Protein AF-A0AAP5N1G8-F1 (afdb_monomer_lite)

Sequence (311 aa):
MAFLLKDWLHADGQKHTYLIFKEVYPFSDLRRLEQLADKLYDAGIPFIVSIRPVFSNTDYPAMKRYLETLKYVQARNGSILVNAPVVASAISQNDQNLKAQMESFVDVLADNGIAPLGMGVEMYWSYDRKYTADAMGFFNSGILFPNEKLMYKSRSDSSEPFTSSMYSLKMSFLKQFKRSGKALGEFPMNMAITYDFFKDKTQLDQAVQELVDSWITFADYKYGYHEVRTQANTISSRNGSLLINGHNVDLNNSVKSISSDYTYRQEEQKSFTALFNVQNKIFITFILMTLIAFGIFIIIGHRLYKRKYFK

Foldseek 3Di:
DQLVVLVVVVQVDDAFEAEEAEDAELPADLVLLLVLLVLCLVLVHAHEYAYEQDQDPCVDPSNVSVLLSLLSSVLSNYAYAYEDHDDDPPCDLPCPCLQVSLLVRCVSSLVSLHFHFAYEYAQQLQQEPCSCVRHRVQKLEYEYEHDPDRDHSHGHPDGDDRVYYEYEDEVVVVVVDDDPDLEDDGDSHYYYYYDHHDPDSVVSVVVSVSVSSRPHHHDRPLQDWIWGDHPVWIWTGHRNFTDINNHTRPSPDPRDDDDPPPDPPPPPCPPCCVVVVVVVVVVVVVVVVVVVVVVVVVVVVVVVVCVVPPD

Structure (mmCIF, N/CA/C/O backbone):
data_AF-A0AAP5N1G8-F1
#
_entry.id   AF-A0AAP5N1G8-F1
#
loop_
_atom_site.group_PDB
_atom_site.id
_atom_site.type_symbol
_atom_site.label_atom_id
_atom_site.label_alt_id
_atom_site.label_comp_id
_atom_site.label_asym_id
_atom_site.label_entity_id
_atom_site.label_seq_id
_atom_site.pdbx_PDB_ins_code
_atom_site.Cartn_x
_atom_site.Cartn_y
_atom_site.Cartn_z
_atom_site.occupancy
_atom_site.B_iso_or_equiv
_atom_site.auth_seq_id
_atom_site.auth_comp_id
_atom_site.auth_asym_id
_atom_site.auth_atom_id
_atom_site.pdbx_PDB_model_num
ATOM 1 N N . MET A 1 1 ? -29.398 10.477 2.296 1.00 62.84 1 MET A N 1
ATOM 2 C CA . MET A 1 1 ? -28.989 10.445 0.874 1.00 62.84 1 MET A CA 1
ATOM 3 C C . MET A 1 1 ? -28.081 9.260 0.550 1.00 62.84 1 MET A C 1
ATOM 5 O O . MET A 1 1 ? -28.461 8.472 -0.296 1.00 62.84 1 MET A O 1
ATOM 9 N N . ALA A 1 2 ? -26.939 9.066 1.227 1.00 66.06 2 ALA A N 1
ATOM 10 C CA . ALA A 1 2 ? -26.005 7.978 0.886 1.00 66.06 2 ALA A CA 1
ATOM 11 C C . ALA A 1 2 ? -26.586 6.551 1.030 1.00 66.06 2 ALA A C 1
ATOM 13 O O . ALA A 1 2 ? -26.336 5.710 0.177 1.00 66.06 2 ALA A O 1
ATOM 14 N N . PHE A 1 3 ? -27.414 6.291 2.050 1.00 71.06 3 PHE A N 1
ATOM 15 C CA . PHE A 1 3 ? -28.123 5.007 2.196 1.00 71.06 3 PHE A CA 1
ATOM 16 C C . PHE A 1 3 ? -29.177 4.776 1.101 1.00 71.06 3 PHE A C 1
ATOM 18 O O . PHE A 1 3 ? -29.268 3.680 0.576 1.00 71.06 3 PHE A O 1
ATOM 25 N N . LEU A 1 4 ? -29.888 5.823 0.667 1.00 74.25 4 LEU A N 1
ATOM 26 C CA . LEU A 1 4 ? -30.827 5.724 -0.461 1.00 74.25 4 LEU A CA 1
ATOM 27 C C . LEU A 1 4 ? -30.099 5.413 -1.776 1.00 74.25 4 LEU A C 1
ATOM 29 O O . LEU A 1 4 ? -30.594 4.652 -2.598 1.00 74.25 4 LEU A O 1
ATOM 33 N N . LEU A 1 5 ? -28.907 5.991 -1.966 1.00 72.06 5 LEU A N 1
ATOM 34 C CA . LEU A 1 5 ? -28.068 5.703 -3.127 1.00 72.06 5 LEU A CA 1
ATOM 35 C C . LEU A 1 5 ? -27.557 4.254 -3.104 1.00 72.06 5 LEU A C 1
ATOM 37 O O . LEU A 1 5 ? -27.504 3.621 -4.149 1.00 72.06 5 LEU A O 1
ATOM 41 N N . LYS A 1 6 ? -27.214 3.722 -1.922 1.00 73.75 6 LYS A N 1
ATOM 42 C CA . LYS A 1 6 ? -26.846 2.308 -1.732 1.00 73.75 6 LYS A CA 1
ATOM 43 C C . LYS A 1 6 ? -27.966 1.383 -2.203 1.00 73.75 6 LYS A C 1
ATOM 45 O O . LYS A 1 6 ? -27.698 0.467 -2.974 1.00 73.75 6 LYS A O 1
ATOM 50 N N . ASP A 1 7 ? -29.189 1.646 -1.747 1.00 76.25 7 ASP A N 1
ATOM 51 C CA . ASP A 1 7 ? -30.362 0.832 -2.077 1.00 76.25 7 ASP A CA 1
ATOM 52 C C . ASP A 1 7 ? -30.668 0.899 -3.581 1.00 76.25 7 ASP A C 1
ATOM 54 O O . ASP A 1 7 ? -30.959 -0.119 -4.203 1.00 76.25 7 ASP A O 1
ATOM 58 N N . TRP A 1 8 ? -30.515 2.079 -4.193 1.00 76.75 8 TRP A N 1
ATOM 59 C CA . TRP A 1 8 ? -30.653 2.255 -5.642 1.00 76.75 8 TRP A CA 1
ATOM 60 C C . TRP A 1 8 ? -29.565 1.528 -6.449 1.00 76.75 8 TRP A C 1
ATOM 62 O O . TRP A 1 8 ? -29.838 1.009 -7.527 1.00 76.75 8 TRP A O 1
ATOM 72 N N . LEU A 1 9 ? -28.336 1.468 -5.928 1.00 73.19 9 LEU A N 1
ATOM 73 C CA . LEU A 1 9 ? -27.206 0.764 -6.546 1.00 73.19 9 LEU A CA 1
ATOM 74 C C . LEU A 1 9 ? -27.180 -0.743 -6.235 1.00 73.19 9 LEU A C 1
ATOM 76 O O . LEU A 1 9 ? -26.245 -1.417 -6.664 1.00 73.19 9 LEU A O 1
ATOM 80 N N . HIS A 1 10 ? -28.154 -1.271 -5.480 1.00 67.69 10 HIS A N 1
ATOM 81 C CA . HIS A 1 10 ? -28.188 -2.665 -5.012 1.00 67.69 10 HIS A CA 1
ATOM 82 C C . HIS A 1 10 ? -26.885 -3.114 -4.324 1.00 67.69 10 HIS A C 1
ATOM 84 O O . HIS A 1 10 ? -26.440 -4.258 -4.440 1.00 67.69 10 HIS A O 1
ATOM 90 N N . ALA A 1 11 ? -26.240 -2.198 -3.596 1.00 66.75 11 ALA A N 1
ATOM 91 C CA . ALA A 1 11 ? -25.024 -2.483 -2.842 1.00 66.75 11 ALA A CA 1
ATOM 92 C C . ALA A 1 11 ? -25.380 -3.169 -1.506 1.00 66.75 11 ALA A C 1
ATOM 94 O O . ALA A 1 11 ? -25.279 -2.578 -0.427 1.00 66.75 11 ALA A O 1
ATOM 95 N N . ASP A 1 12 ? -25.848 -4.416 -1.582 1.00 62.41 12 ASP A N 1
ATOM 96 C CA . ASP A 1 12 ? -26.395 -5.197 -0.456 1.00 62.41 12 ASP A CA 1
ATOM 97 C C . ASP A 1 12 ? -25.386 -6.159 0.200 1.00 62.41 12 ASP A C 1
ATOM 99 O O . ASP A 1 12 ? -25.750 -7.020 0.999 1.00 62.41 12 ASP A O 1
ATOM 103 N N . GLY A 1 13 ? -24.097 -5.991 -0.105 1.00 65.31 13 GLY A N 1
ATOM 104 C CA . GLY A 1 13 ? -23.007 -6.757 0.502 1.00 65.31 13 GLY A CA 1
ATOM 105 C C . GLY A 1 13 ? -22.712 -6.383 1.960 1.00 65.31 13 GLY A C 1
ATOM 106 O O . GLY A 1 13 ? -23.124 -5.332 2.459 1.00 65.31 13 GLY A O 1
ATOM 107 N N . GLN A 1 14 ? -21.946 -7.244 2.641 1.00 69.06 14 GLN A N 1
ATOM 108 C CA . GLN A 1 14 ? -21.391 -6.929 3.959 1.00 69.06 14 GLN A CA 1
ATOM 109 C C . GLN A 1 14 ? -20.516 -5.672 3.876 1.00 69.06 14 GLN A C 1
ATOM 111 O O . GLN A 1 14 ? -19.711 -5.517 2.958 1.00 69.06 14 GLN A O 1
ATOM 116 N N . LYS A 1 15 ? -20.713 -4.764 4.836 1.00 83.75 15 LYS A N 1
ATOM 117 C CA . LYS A 1 15 ? -20.026 -3.474 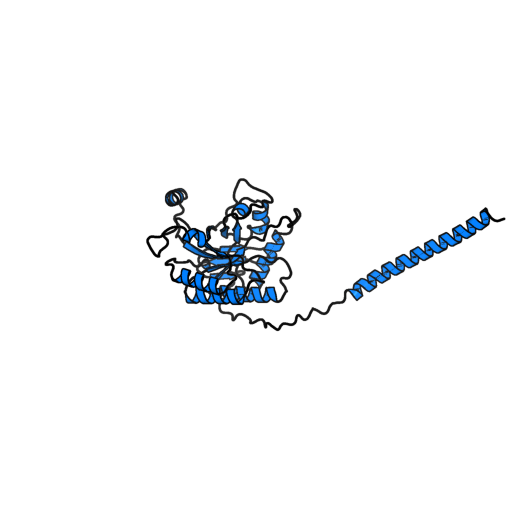4.904 1.00 83.75 15 LYS A CA 1
ATOM 118 C C . LYS A 1 15 ? -18.763 -3.633 5.732 1.00 83.75 15 LYS A C 1
ATOM 120 O O . LYS A 1 15 ? -18.824 -3.973 6.913 1.00 83.75 15 LYS A O 1
ATOM 125 N N . HIS A 1 16 ? -17.631 -3.326 5.131 1.00 91.25 16 HIS A N 1
ATOM 126 C CA . HIS A 1 16 ? -16.334 -3.438 5.769 1.00 91.25 16 HIS A CA 1
ATOM 127 C C . HIS A 1 16 ? -15.626 -2.089 5.800 1.00 91.25 16 HIS A C 1
ATOM 129 O O . HIS A 1 16 ? -15.644 -1.321 4.836 1.00 91.25 16 HIS A O 1
ATOM 135 N N . THR A 1 17 ? -14.981 -1.810 6.929 1.00 93.38 17 THR A N 1
ATOM 136 C CA . THR A 1 17 ? -14.063 -0.680 7.058 1.00 93.38 17 THR A CA 1
ATOM 137 C C . THR A 1 17 ? -12.644 -1.219 7.029 1.00 93.38 17 THR A C 1
ATOM 139 O O . THR A 1 17 ? -12.340 -2.175 7.736 1.00 93.38 17 THR A O 1
ATOM 142 N N . TYR A 1 18 ? -11.771 -0.613 6.235 1.00 95.69 18 TYR A N 1
ATOM 143 C CA . TYR A 1 18 ? -10.370 -1.009 6.114 1.00 95.69 18 TYR A CA 1
ATOM 144 C C . TYR A 1 18 ? -9.461 0.128 6.568 1.00 95.69 18 TYR A C 1
ATOM 146 O O . TYR A 1 18 ? -9.750 1.296 6.309 1.00 95.69 18 TYR A O 1
ATOM 154 N N . LEU A 1 19 ? -8.360 -0.202 7.238 1.00 97.25 19 LEU A N 1
ATOM 155 C CA . LEU A 1 19 ? -7.352 0.763 7.675 1.00 97.25 19 LEU A CA 1
ATOM 156 C C . LEU A 1 19 ? -6.174 0.764 6.704 1.00 97.25 19 LEU A C 1
ATOM 158 O O . LEU A 1 19 ? -5.660 -0.300 6.370 1.00 97.25 19 LEU A O 1
ATOM 162 N N . ILE A 1 20 ? -5.723 1.944 6.278 1.00 97.88 20 ILE A N 1
ATOM 163 C CA . ILE A 1 20 ? -4.638 2.077 5.301 1.00 97.88 20 ILE A CA 1
ATOM 164 C C . ILE A 1 20 ? -3.597 3.090 5.753 1.00 97.88 20 ILE A C 1
ATOM 166 O O . ILE A 1 20 ? -3.931 4.229 6.082 1.00 97.88 20 ILE A O 1
ATOM 170 N N . PHE A 1 21 ? -2.329 2.707 5.639 1.00 97.25 21 PHE A N 1
ATOM 171 C CA . PHE A 1 21 ? -1.178 3.597 5.744 1.00 97.25 21 PHE A CA 1
ATOM 172 C C . PHE A 1 21 ? -0.563 3.790 4.361 1.00 97.25 21 PHE A C 1
ATOM 174 O O . PHE A 1 21 ? -0.039 2.855 3.755 1.00 97.25 21 PHE A O 1
ATOM 181 N N . LYS A 1 22 ? -0.689 5.004 3.831 1.00 93.69 22 LYS A N 1
ATOM 182 C CA . LYS A 1 22 ? -0.203 5.387 2.506 1.00 93.69 22 LYS A CA 1
ATOM 183 C C . LYS A 1 22 ? 1.253 5.827 2.551 1.00 93.69 22 LYS A C 1
ATOM 185 O O . LYS A 1 22 ? 1.770 6.167 3.608 1.00 93.69 22 LYS A O 1
ATOM 190 N N . GLU A 1 23 ? 1.859 5.944 1.371 1.00 85.75 23 GLU A N 1
ATOM 191 C CA . GLU A 1 23 ? 3.147 6.622 1.187 1.00 85.75 23 GLU A CA 1
ATOM 192 C C . GLU A 1 23 ? 4.334 5.892 1.834 1.00 85.75 23 GLU A C 1
ATOM 194 O O . GLU A 1 23 ? 5.277 6.525 2.306 1.00 85.75 23 GLU A O 1
ATOM 199 N N . VAL A 1 24 ? 4.316 4.558 1.836 1.00 91.56 24 VAL A N 1
ATOM 200 C CA . VAL A 1 24 ? 5.451 3.748 2.301 1.00 91.56 24 VAL A CA 1
ATOM 201 C C . VAL A 1 24 ? 6.395 3.441 1.134 1.00 91.56 24 VAL A C 1
ATOM 203 O O . VAL A 1 24 ? 5.960 2.971 0.088 1.00 91.56 24 VAL A O 1
ATOM 206 N N . TYR A 1 25 ? 7.693 3.697 1.292 1.00 89.06 25 TYR A N 1
ATOM 207 C CA . TYR A 1 25 ? 8.723 3.505 0.259 1.00 89.06 25 TYR A CA 1
ATOM 208 C C . TYR A 1 25 ? 10.057 3.058 0.888 1.00 89.06 25 TYR A C 1
ATOM 210 O O . TYR A 1 25 ? 10.210 3.159 2.105 1.00 89.06 25 TYR A O 1
ATOM 218 N N . PRO A 1 26 ? 11.063 2.599 0.113 1.00 87.06 26 PRO A N 1
ATOM 219 C CA . PRO A 1 26 ? 12.297 2.041 0.687 1.00 87.06 26 PRO A CA 1
ATOM 220 C C . PRO A 1 26 ? 13.108 2.972 1.596 1.00 87.06 26 PRO A C 1
ATOM 222 O O . PRO A 1 26 ? 13.913 2.502 2.395 1.00 87.06 26 PRO A O 1
ATOM 225 N N . PHE A 1 27 ? 12.923 4.287 1.464 1.00 85.31 27 PHE A N 1
ATOM 226 C CA . PHE A 1 27 ? 13.589 5.296 2.296 1.00 85.31 27 PHE A CA 1
ATOM 227 C C . PHE A 1 27 ? 12.709 5.802 3.448 1.00 85.31 27 PHE A C 1
ATOM 229 O O . PHE A 1 27 ? 13.114 6.706 4.180 1.00 85.31 27 PHE A O 1
ATOM 236 N N . SER A 1 28 ? 11.504 5.251 3.617 1.00 87.06 28 SER A N 1
ATOM 237 C CA . SER A 1 28 ? 10.754 5.389 4.862 1.00 87.06 28 SER A CA 1
ATOM 238 C C . SER A 1 28 ? 11.537 4.741 6.011 1.00 87.06 28 SER A C 1
ATOM 240 O O . SER A 1 28 ? 12.407 3.895 5.805 1.00 87.06 28 SER A O 1
ATOM 242 N N . ASP A 1 29 ? 11.227 5.117 7.248 1.00 91.69 29 ASP A N 1
ATOM 243 C CA . ASP A 1 29 ? 11.832 4.466 8.409 1.00 91.69 29 ASP A CA 1
ATOM 244 C C . ASP A 1 29 ? 11.204 3.088 8.625 1.00 91.69 29 ASP A C 1
ATOM 246 O O . ASP A 1 29 ? 10.103 2.954 9.163 1.00 91.69 29 ASP A O 1
ATOM 250 N N . LEU A 1 30 ? 11.923 2.069 8.164 1.00 92.06 30 LEU A N 1
ATOM 251 C CA . LEU A 1 30 ? 11.477 0.681 8.178 1.00 92.06 30 LEU A CA 1
ATOM 252 C C . LEU A 1 30 ? 11.261 0.154 9.600 1.00 92.06 30 LEU A C 1
ATOM 254 O O . LEU A 1 30 ? 10.298 -0.564 9.838 1.00 92.06 30 LEU A O 1
ATOM 258 N N . ARG A 1 31 ? 12.062 0.603 10.574 1.00 93.44 31 ARG A N 1
ATOM 259 C CA . ARG A 1 31 ? 11.870 0.222 11.983 1.00 93.44 31 ARG A CA 1
ATOM 260 C C . ARG A 1 31 ? 10.560 0.772 12.532 1.00 93.44 31 ARG A C 1
ATOM 262 O O . ARG A 1 31 ? 9.896 0.115 13.325 1.00 93.44 31 ARG A O 1
ATOM 269 N N . ARG A 1 32 ? 10.159 1.976 12.111 1.00 94.31 32 ARG A N 1
ATOM 270 C CA . ARG A 1 32 ? 8.841 2.523 12.472 1.00 94.31 32 ARG A CA 1
ATOM 271 C C . ARG A 1 32 ? 7.701 1.770 11.794 1.00 94.31 32 ARG A C 1
ATOM 273 O O . ARG A 1 32 ? 6.637 1.648 12.390 1.00 94.31 32 ARG A O 1
ATOM 280 N N . LEU A 1 33 ? 7.911 1.249 10.587 1.00 95.94 33 LEU A N 1
ATOM 281 C CA . LEU A 1 33 ? 6.920 0.411 9.913 1.00 95.94 33 LEU A CA 1
ATOM 282 C C . LEU A 1 33 ? 6.742 -0.937 10.629 1.00 95.94 33 LEU A C 1
ATOM 284 O O . LEU A 1 33 ? 5.612 -1.377 10.813 1.00 95.94 33 LEU A O 1
ATOM 288 N N . GLU A 1 34 ? 7.832 -1.542 11.100 1.00 95.44 34 GLU A N 1
ATOM 289 C CA . GLU A 1 34 ? 7.799 -2.751 11.937 1.00 95.44 34 GLU A CA 1
ATOM 290 C C . GLU A 1 34 ? 7.073 -2.488 13.263 1.00 95.44 34 GLU A C 1
ATOM 292 O O . GLU A 1 34 ? 6.160 -3.227 13.614 1.00 95.44 34 GLU A O 1
ATOM 297 N N . GLN A 1 35 ? 7.381 -1.374 13.941 1.00 96.00 35 GLN A N 1
ATOM 298 C CA . GLN A 1 35 ? 6.686 -0.967 15.171 1.00 96.00 35 GLN A CA 1
ATOM 299 C C . GLN A 1 35 ? 5.186 -0.742 14.962 1.00 96.00 35 GLN A C 1
ATOM 301 O O . GLN A 1 35 ? 4.390 -1.099 15.828 1.00 96.00 35 GLN A O 1
ATOM 306 N N . LEU A 1 36 ? 4.797 -0.131 13.838 1.00 97.12 36 LEU A N 1
ATOM 307 C CA . LEU A 1 36 ? 3.392 0.020 13.469 1.00 97.12 36 LEU A CA 1
ATOM 308 C C . LEU A 1 36 ? 2.728 -1.352 13.317 1.00 97.12 36 LEU A C 1
ATOM 310 O O . LEU A 1 36 ? 1.647 -1.562 13.860 1.00 97.12 36 LEU A O 1
ATOM 314 N N . ALA A 1 37 ? 3.381 -2.270 12.600 1.00 96.69 37 ALA A N 1
ATOM 315 C CA . ALA A 1 37 ? 2.867 -3.610 12.361 1.00 96.69 37 ALA A CA 1
ATOM 316 C C . ALA A 1 37 ? 2.696 -4.400 13.662 1.00 96.69 37 ALA A C 1
ATOM 318 O O . ALA A 1 37 ? 1.626 -4.957 13.876 1.00 96.69 37 ALA A O 1
ATOM 319 N N . ASP A 1 38 ? 3.699 -4.392 14.544 1.00 95.94 38 ASP A N 1
ATOM 320 C CA . ASP A 1 38 ? 3.632 -5.070 15.843 1.00 95.94 38 ASP A CA 1
ATOM 321 C C . ASP A 1 38 ? 2.487 -4.517 16.695 1.00 95.94 38 ASP A C 1
ATOM 323 O O . ASP A 1 38 ? 1.635 -5.267 17.158 1.00 95.94 38 ASP A O 1
ATOM 327 N N . LYS A 1 39 ? 2.393 -3.190 16.827 1.00 96.31 39 LYS A N 1
ATOM 328 C CA . LYS A 1 39 ? 1.349 -2.550 17.638 1.00 96.31 39 LYS A CA 1
ATOM 329 C C . LYS A 1 39 ? -0.065 -2.841 17.140 1.00 96.31 39 LYS A C 1
ATOM 331 O O . LYS A 1 39 ? -0.967 -3.035 17.950 1.00 96.31 39 LYS A O 1
ATOM 336 N N . LEU A 1 40 ? -0.277 -2.828 15.824 1.00 96.31 40 LEU A N 1
ATOM 337 C CA . LEU A 1 40 ? -1.585 -3.135 15.241 1.00 96.31 40 LEU A CA 1
ATOM 338 C C . LEU A 1 40 ? -1.906 -4.627 15.341 1.00 96.31 40 LEU A C 1
ATOM 340 O O . LEU A 1 40 ? -3.047 -4.976 15.631 1.00 96.31 40 LEU A O 1
ATOM 344 N N . TYR A 1 41 ? -0.907 -5.492 15.165 1.00 94.75 41 TYR A N 1
ATOM 345 C CA . TYR A 1 41 ? -1.052 -6.933 15.335 1.00 94.75 41 TYR A CA 1
ATOM 346 C C . TYR A 1 41 ? -1.414 -7.306 16.776 1.00 94.75 41 TYR A C 1
ATOM 348 O O . TYR A 1 41 ? -2.394 -8.019 16.986 1.00 94.75 41 TYR A O 1
ATOM 356 N N . ASP A 1 42 ? -0.704 -6.751 17.762 1.00 94.69 42 ASP A N 1
ATOM 357 C CA . ASP A 1 42 ? -0.977 -6.946 19.191 1.00 94.69 42 ASP A CA 1
ATOM 358 C C . ASP A 1 42 ? -2.370 -6.428 19.584 1.00 94.69 42 ASP A C 1
ATOM 360 O O . ASP A 1 42 ? -3.042 -7.005 20.438 1.00 94.69 42 ASP A O 1
ATOM 364 N N . ALA A 1 43 ? -2.833 -5.359 18.929 1.00 93.94 43 ALA A N 1
ATOM 365 C CA . ALA A 1 43 ? -4.182 -4.825 19.090 1.00 93.94 43 ALA A CA 1
ATOM 366 C C . ALA A 1 43 ? -5.263 -5.605 18.313 1.00 93.94 43 ALA A C 1
ATOM 368 O O . ALA A 1 43 ? -6.445 -5.274 18.418 1.00 93.94 43 ALA A O 1
ATOM 369 N N . GLY A 1 44 ? -4.891 -6.608 17.509 1.00 92.81 44 GLY A N 1
ATOM 370 C CA . GLY A 1 44 ? -5.818 -7.362 16.663 1.00 92.81 44 GLY A CA 1
ATOM 371 C C . GLY A 1 44 ? -6.436 -6.544 15.522 1.00 92.81 44 GLY A C 1
ATOM 372 O O . GLY A 1 44 ? -7.503 -6.899 15.024 1.00 92.81 44 GLY A O 1
ATOM 373 N N . ILE A 1 45 ? -5.798 -5.444 15.112 1.00 95.44 45 ILE A N 1
ATOM 374 C CA . ILE A 1 45 ? -6.283 -4.539 14.066 1.00 95.44 45 ILE A CA 1
ATOM 375 C C . ILE A 1 45 ? -5.618 -4.911 12.733 1.00 95.44 45 ILE A C 1
ATOM 377 O O . ILE A 1 45 ? -4.437 -4.614 12.537 1.00 95.44 45 ILE A O 1
ATOM 381 N N . PRO A 1 46 ? -6.342 -5.521 11.777 1.00 95.94 46 PRO A N 1
ATOM 382 C CA . PRO A 1 46 ? -5.805 -5.730 10.443 1.00 95.94 46 PRO A CA 1
ATOM 383 C C . PRO A 1 46 ? -5.679 -4.394 9.706 1.00 95.94 46 PRO A C 1
ATOM 385 O O . PRO A 1 46 ? -6.486 -3.474 9.871 1.00 95.94 46 PRO A O 1
ATOM 388 N N . PHE A 1 47 ? -4.658 -4.290 8.863 1.00 98.00 47 PHE A N 1
ATOM 389 C CA . PHE A 1 47 ? -4.346 -3.050 8.168 1.00 98.00 47 PHE A CA 1
ATOM 390 C C . PHE A 1 47 ? -3.749 -3.310 6.793 1.00 98.00 47 PHE A C 1
ATOM 392 O O . PHE A 1 47 ? -3.346 -4.419 6.443 1.00 98.00 47 PHE A O 1
ATOM 399 N N . ILE A 1 48 ? -3.696 -2.250 6.002 1.00 98.50 48 ILE A N 1
ATOM 400 C CA . ILE A 1 48 ? -3.144 -2.241 4.661 1.00 98.50 48 ILE A CA 1
ATOM 401 C C . ILE A 1 48 ? -2.010 -1.221 4.615 1.00 98.50 48 ILE A C 1
ATOM 403 O O . ILE A 1 48 ? -2.140 -0.099 5.109 1.00 98.50 48 ILE A O 1
ATOM 407 N N . VAL A 1 49 ? -0.906 -1.583 3.976 1.00 98.00 49 VAL A N 1
ATOM 408 C CA . VAL A 1 49 ? 0.178 -0.666 3.637 1.00 98.00 49 VAL A CA 1
ATOM 409 C C . VAL A 1 49 ? 0.159 -0.437 2.133 1.00 98.00 49 VAL A C 1
ATOM 411 O O . VAL A 1 49 ? 0.321 -1.370 1.349 1.00 98.00 49 VAL A O 1
ATOM 414 N N . SER A 1 50 ? -0.050 0.816 1.732 1.00 96.69 50 SER A N 1
ATOM 415 C CA . SER A 1 50 ? 0.020 1.229 0.333 1.00 96.69 50 SER A CA 1
ATOM 416 C C . SER A 1 50 ? 1.433 1.712 0.016 1.00 96.69 50 SER A C 1
ATOM 418 O O . SER A 1 50 ? 1.884 2.764 0.488 1.00 96.69 50 SER A O 1
ATOM 420 N N . ILE A 1 51 ? 2.143 0.889 -0.751 1.00 96.12 51 ILE A N 1
ATOM 421 C CA . ILE A 1 51 ? 3.556 1.040 -1.066 1.00 96.12 51 ILE A CA 1
ATOM 422 C C . ILE A 1 51 ? 3.766 1.768 -2.384 1.00 96.12 51 ILE A C 1
ATOM 424 O O . ILE A 1 51 ? 3.069 1.512 -3.359 1.00 96.12 51 ILE A O 1
ATOM 428 N N . ARG A 1 52 ? 4.749 2.664 -2.460 1.00 90.56 52 ARG A N 1
ATOM 429 C CA . ARG A 1 52 ? 5.099 3.291 -3.737 1.00 90.56 52 ARG A CA 1
ATOM 430 C C . ARG A 1 52 ? 5.974 2.362 -4.580 1.00 90.56 52 ARG A C 1
ATOM 432 O O . ARG A 1 52 ? 6.929 1.797 -4.046 1.00 90.56 52 ARG A O 1
ATOM 439 N N . PRO A 1 53 ? 5.698 2.251 -5.889 1.00 89.12 53 PRO A N 1
ATOM 440 C CA . PRO A 1 53 ? 6.531 1.472 -6.779 1.00 89.12 53 PRO A CA 1
ATOM 441 C C . PRO A 1 53 ? 7.899 2.125 -6.963 1.00 89.12 53 PRO A C 1
ATOM 443 O O . PRO A 1 53 ? 8.031 3.353 -6.972 1.00 89.12 53 PRO A O 1
ATOM 446 N N . VAL A 1 54 ? 8.918 1.283 -7.117 1.00 85.75 54 VAL A N 1
ATOM 447 C CA . VAL A 1 54 ? 10.306 1.690 -7.347 1.00 85.75 54 VAL A CA 1
ATOM 448 C C . VAL A 1 54 ? 10.797 1.022 -8.621 1.00 85.75 54 VAL A C 1
ATOM 450 O O . VAL A 1 54 ? 10.902 -0.197 -8.686 1.00 85.75 54 VAL A O 1
ATOM 453 N N . PHE A 1 55 ? 11.068 1.835 -9.641 1.00 83.38 55 PHE A N 1
ATOM 454 C CA . PHE A 1 55 ? 11.332 1.364 -11.006 1.00 83.38 55 PHE A CA 1
ATOM 455 C C . PHE A 1 55 ? 12.817 1.234 -11.360 1.00 83.38 55 PHE A C 1
ATOM 457 O O . PHE A 1 55 ? 13.152 0.859 -12.480 1.00 83.38 55 PHE A O 1
ATOM 464 N N . SER A 1 56 ? 13.721 1.577 -10.445 1.00 74.75 56 SER A N 1
ATOM 465 C CA . SER A 1 56 ? 15.164 1.488 -10.665 1.00 74.75 56 SER A CA 1
ATOM 466 C C . SER A 1 56 ? 15.895 1.122 -9.380 1.00 74.75 56 SER A C 1
ATOM 468 O O . SER A 1 56 ? 15.383 1.345 -8.283 1.00 74.75 56 SER A O 1
ATOM 470 N N . ASN A 1 57 ? 17.109 0.579 -9.523 1.00 74.88 57 ASN A N 1
ATOM 471 C CA . ASN A 1 57 ? 17.994 0.227 -8.407 1.00 74.88 57 ASN A CA 1
ATOM 472 C C . ASN A 1 57 ? 17.345 -0.748 -7.402 1.00 74.88 57 ASN A C 1
ATOM 474 O O . ASN A 1 57 ? 17.508 -0.612 -6.188 1.00 74.88 57 ASN A O 1
ATOM 478 N N . THR A 1 58 ? 16.569 -1.720 -7.895 1.00 74.19 58 THR A N 1
ATOM 479 C CA . THR A 1 58 ? 15.868 -2.709 -7.057 1.00 74.19 58 THR A CA 1
ATOM 480 C C . THR A 1 58 ? 16.814 -3.718 -6.392 1.00 74.19 58 THR A C 1
ATOM 482 O O . THR A 1 58 ? 16.438 -4.414 -5.453 1.00 74.19 58 THR A O 1
ATOM 485 N N . ASP A 1 59 ? 18.066 -3.764 -6.832 1.00 75.50 59 ASP A N 1
ATOM 486 C CA . ASP A 1 59 ? 19.161 -4.576 -6.312 1.00 75.50 59 ASP A CA 1
ATOM 487 C C . ASP A 1 59 ? 19.886 -3.940 -5.109 1.00 75.50 59 ASP A C 1
ATOM 489 O O . ASP A 1 59 ? 20.619 -4.631 -4.388 1.00 75.50 59 ASP A O 1
ATOM 493 N N . TYR A 1 60 ? 19.650 -2.649 -4.838 1.00 80.88 60 TYR A N 1
ATOM 494 C CA . TYR A 1 60 ? 20.287 -1.937 -3.732 1.00 80.88 60 TYR A CA 1
ATOM 495 C C . TYR A 1 60 ? 19.933 -2.540 -2.361 1.00 80.88 60 TYR A C 1
ATOM 497 O O . TYR A 1 60 ? 18.791 -2.950 -2.125 1.00 80.88 60 TYR A O 1
ATOM 505 N N . PRO A 1 61 ? 20.854 -2.485 -1.375 1.00 84.25 61 PRO A N 1
ATOM 506 C CA . PRO A 1 61 ? 20.588 -2.960 -0.014 1.00 84.25 61 PRO A CA 1
ATOM 507 C C . PRO A 1 61 ? 19.348 -2.331 0.633 1.00 84.25 61 PRO A C 1
ATOM 509 O O . PRO A 1 61 ? 18.653 -2.988 1.403 1.00 84.25 61 PRO A O 1
ATOM 512 N N . ALA A 1 62 ? 19.043 -1.069 0.310 1.00 83.88 62 ALA A N 1
ATOM 513 C CA . ALA A 1 62 ? 17.839 -0.398 0.793 1.00 83.88 62 ALA A CA 1
ATOM 514 C C . ALA A 1 62 ? 16.554 -1.077 0.298 1.00 83.88 62 ALA A C 1
ATOM 516 O O . ALA A 1 62 ? 15.639 -1.265 1.093 1.00 83.88 62 ALA A O 1
ATOM 517 N N . MET A 1 63 ? 16.515 -1.505 -0.967 1.00 89.25 63 MET A N 1
ATOM 518 C CA . MET A 1 63 ? 15.378 -2.239 -1.517 1.00 89.25 63 MET A CA 1
ATOM 519 C C . MET A 1 63 ? 15.257 -3.629 -0.885 1.00 89.25 63 MET A C 1
ATOM 521 O O . MET A 1 63 ? 14.169 -4.024 -0.489 1.00 89.25 63 MET A O 1
ATOM 525 N N . LYS A 1 64 ? 16.368 -4.352 -0.695 1.00 89.62 64 LYS A N 1
ATOM 526 C CA . LYS A 1 64 ? 16.337 -5.667 -0.026 1.00 89.62 64 LYS A CA 1
ATOM 527 C C . LYS A 1 64 ? 15.811 -5.575 1.409 1.00 89.62 64 LYS A C 1
ATOM 529 O O . LYS A 1 64 ? 14.952 -6.360 1.794 1.00 89.62 64 LYS A O 1
ATOM 534 N N . ARG A 1 65 ? 16.280 -4.586 2.184 1.00 90.56 65 ARG A N 1
ATOM 535 C CA . ARG A 1 65 ? 15.757 -4.302 3.536 1.00 90.56 65 ARG A CA 1
ATOM 536 C C . ARG A 1 65 ? 14.272 -3.982 3.498 1.00 90.56 65 ARG A C 1
ATOM 538 O O . ARG A 1 65 ? 13.516 -4.499 4.305 1.00 90.56 65 ARG A O 1
ATOM 545 N N . TYR A 1 66 ? 13.868 -3.161 2.538 1.00 93.38 66 TYR A N 1
ATOM 546 C CA . TYR A 1 66 ? 12.475 -2.808 2.350 1.00 93.38 66 TYR A CA 1
ATOM 547 C C . TYR A 1 66 ? 11.592 -4.031 2.079 1.00 93.38 66 TYR A C 1
ATOM 549 O O . TYR A 1 66 ? 10.586 -4.199 2.757 1.00 93.38 66 TYR A O 1
ATOM 557 N N . LEU A 1 67 ? 11.992 -4.912 1.159 1.00 94.00 67 LEU A N 1
ATOM 558 C CA . LEU A 1 67 ? 11.268 -6.147 0.847 1.00 94.00 67 LEU A CA 1
ATOM 559 C C . LEU A 1 67 ? 11.156 -7.069 2.074 1.00 94.00 67 LEU A C 1
ATOM 561 O O . LEU A 1 67 ? 10.071 -7.567 2.365 1.00 94.00 67 LEU A O 1
ATOM 565 N N . GLU A 1 68 ? 12.227 -7.238 2.854 1.00 93.50 68 GLU A N 1
ATOM 566 C CA . GLU A 1 68 ? 12.161 -8.005 4.109 1.00 93.50 68 GLU A CA 1
ATOM 567 C C . GLU A 1 68 ? 11.220 -7.360 5.141 1.00 93.50 68 GLU A C 1
ATOM 569 O O . GLU A 1 68 ? 10.422 -8.063 5.762 1.00 93.50 68 GLU A O 1
ATOM 574 N N . THR A 1 69 ? 11.213 -6.030 5.268 1.00 95.50 69 THR A N 1
ATOM 575 C CA . THR A 1 69 ? 10.237 -5.329 6.115 1.00 95.50 69 THR A CA 1
ATOM 576 C C . THR A 1 69 ? 8.801 -5.497 5.598 1.00 95.50 69 THR A C 1
ATOM 578 O O . THR A 1 69 ? 7.877 -5.644 6.394 1.00 95.50 69 THR A O 1
ATOM 581 N N . LEU A 1 70 ? 8.561 -5.534 4.283 1.00 96.38 70 LEU A N 1
ATOM 582 C CA . LEU A 1 70 ? 7.219 -5.810 3.752 1.00 96.38 70 LEU A CA 1
ATOM 583 C C . LEU A 1 70 ? 6.756 -7.239 4.069 1.00 96.38 70 LEU A C 1
ATOM 585 O O . LEU A 1 70 ? 5.595 -7.436 4.428 1.00 96.38 70 LEU A O 1
ATOM 589 N N . LYS A 1 71 ? 7.656 -8.227 4.020 1.00 95.31 71 LYS A N 1
ATOM 590 C CA . LYS A 1 71 ? 7.357 -9.592 4.486 1.00 95.31 71 LYS A CA 1
ATOM 591 C C . LYS A 1 71 ? 7.028 -9.609 5.979 1.00 95.31 71 LYS A C 1
ATOM 593 O O . LYS A 1 71 ? 6.062 -10.256 6.375 1.00 95.31 71 LYS A O 1
ATOM 598 N N . TYR A 1 72 ? 7.773 -8.851 6.792 1.00 94.94 72 TYR A N 1
ATOM 599 C CA . TYR A 1 72 ? 7.492 -8.674 8.222 1.00 94.94 72 TYR A CA 1
ATOM 600 C C . TYR A 1 72 ? 6.074 -8.145 8.463 1.00 94.94 72 TYR A C 1
ATOM 602 O O . TYR A 1 72 ? 5.337 -8.705 9.274 1.00 94.94 72 TYR A O 1
ATOM 610 N N . VAL A 1 73 ? 5.684 -7.102 7.722 1.00 96.00 73 VAL A N 1
ATOM 611 C CA . VAL A 1 73 ? 4.339 -6.509 7.760 1.00 96.00 73 VAL A CA 1
ATOM 612 C C . VAL A 1 73 ? 3.270 -7.537 7.380 1.00 96.00 73 VAL A C 1
ATOM 614 O O . VAL A 1 73 ? 2.274 -7.655 8.092 1.00 96.00 73 VAL A O 1
ATOM 617 N N . GLN A 1 74 ? 3.478 -8.316 6.311 1.00 94.81 74 GLN A N 1
ATOM 618 C CA . GLN A 1 74 ? 2.534 -9.364 5.901 1.00 94.81 74 GLN A CA 1
ATOM 619 C C . GLN A 1 74 ? 2.330 -10.437 6.970 1.00 94.81 74 GLN A C 1
ATOM 621 O O . GLN A 1 74 ? 1.199 -10.848 7.224 1.00 94.81 74 GLN A O 1
ATOM 626 N N . ALA A 1 75 ? 3.412 -10.851 7.630 1.00 92.06 75 ALA A N 1
ATOM 627 C CA . ALA A 1 75 ? 3.369 -11.817 8.725 1.00 92.06 75 ALA A CA 1
ATOM 628 C C . ALA A 1 75 ? 2.587 -11.310 9.956 1.00 92.06 75 ALA A C 1
ATOM 630 O O . ALA A 1 75 ? 2.201 -12.100 10.810 1.00 92.06 75 ALA A O 1
ATOM 631 N N . ARG A 1 76 ? 2.330 -9.999 10.048 1.00 93.38 76 ARG A N 1
ATOM 632 C CA . ARG A 1 76 ? 1.605 -9.325 11.142 1.00 93.38 76 ARG A CA 1
ATOM 633 C C . ARG A 1 76 ? 0.226 -8.841 10.717 1.00 93.38 76 ARG A C 1
ATOM 635 O O . ARG A 1 76 ? -0.226 -7.769 11.104 1.00 93.38 76 ARG A O 1
ATOM 642 N N . ASN A 1 77 ? -0.444 -9.637 9.888 1.00 88.75 77 ASN A N 1
ATOM 643 C CA . ASN A 1 77 ? -1.763 -9.352 9.318 1.00 88.75 77 ASN A CA 1
ATOM 644 C C . ASN A 1 77 ? -1.846 -8.088 8.445 1.00 88.75 77 ASN A C 1
ATOM 646 O O . ASN A 1 77 ? -2.941 -7.734 8.002 1.00 88.75 77 ASN A O 1
ATOM 650 N N . GLY A 1 78 ? -0.719 -7.455 8.112 1.00 95.81 78 GLY A N 1
ATOM 651 C CA . GLY A 1 78 ? -0.671 -6.378 7.136 1.00 95.81 78 GLY A CA 1
ATOM 652 C C . GLY A 1 78 ? -0.931 -6.895 5.719 1.00 95.81 78 GLY A C 1
ATOM 653 O O . GLY A 1 78 ? -0.444 -7.948 5.321 1.00 95.81 78 GLY A O 1
ATOM 654 N N . SER A 1 79 ? -1.707 -6.160 4.935 1.00 97.38 79 SER A N 1
ATOM 655 C CA . SER A 1 79 ? -1.876 -6.411 3.498 1.00 97.38 79 SER A CA 1
ATOM 656 C C . SER A 1 79 ? -1.092 -5.387 2.690 1.00 97.38 79 SER A C 1
ATOM 658 O O . SER A 1 79 ? -0.953 -4.244 3.121 1.00 97.38 79 SER A O 1
ATOM 660 N N . ILE A 1 80 ? -0.607 -5.763 1.509 1.00 98.06 80 ILE A N 1
ATOM 661 C CA . ILE A 1 80 ? 0.177 -4.868 0.652 1.00 98.06 80 ILE A CA 1
ATOM 662 C C . ILE A 1 80 ? -0.672 -4.404 -0.535 1.00 98.06 80 ILE A C 1
ATOM 664 O O . ILE A 1 80 ? -1.293 -5.214 -1.220 1.00 98.06 80 ILE A O 1
ATOM 668 N N . LEU A 1 81 ? -0.684 -3.097 -0.797 1.00 97.31 81 LEU A N 1
ATOM 669 C CA . LEU A 1 81 ? -1.228 -2.497 -2.019 1.00 97.31 81 LEU A CA 1
ATOM 670 C C . LEU A 1 81 ? -0.141 -1.737 -2.753 1.00 97.31 81 LEU A C 1
ATOM 672 O O . LEU A 1 81 ? 0.642 -1.034 -2.123 1.00 97.31 81 LEU A O 1
ATOM 676 N N . VAL A 1 82 ? -0.147 -1.786 -4.079 1.00 96.88 82 VAL A N 1
ATOM 677 C CA . VAL A 1 82 ? 0.746 -0.951 -4.885 1.00 96.88 82 VAL A CA 1
ATOM 678 C C . VAL A 1 82 ? 0.077 0.399 -5.126 1.00 96.88 82 VAL A C 1
ATOM 680 O O . VAL A 1 82 ? -1.019 0.478 -5.660 1.00 96.88 82 VAL A O 1
ATOM 683 N N . ASN A 1 83 ? 0.700 1.491 -4.714 1.00 93.62 83 ASN A N 1
ATOM 684 C CA . ASN A 1 83 ? 0.203 2.838 -4.966 1.00 93.62 83 ASN A CA 1
ATOM 685 C C . ASN A 1 83 ? 0.511 3.267 -6.407 1.00 93.62 83 ASN A C 1
ATOM 687 O O . ASN A 1 83 ? 1.489 2.825 -7.010 1.00 93.62 83 ASN A O 1
ATOM 691 N N . ALA A 1 84 ? -0.257 4.211 -6.936 1.00 90.44 84 ALA A N 1
ATOM 692 C CA . ALA A 1 84 ? 0.094 4.896 -8.168 1.00 90.44 84 ALA A CA 1
ATOM 693 C C . ALA A 1 84 ? 1.479 5.574 -8.057 1.00 90.44 84 ALA A C 1
ATOM 695 O O . ALA A 1 84 ? 1.773 6.234 -7.045 1.00 90.44 84 ALA A O 1
ATOM 696 N N . PRO A 1 85 ? 2.349 5.452 -9.080 1.00 87.19 85 PRO A N 1
ATOM 697 C CA . PRO A 1 85 ? 3.597 6.203 -9.127 1.00 87.19 85 PRO A CA 1
ATOM 698 C C . PRO A 1 85 ? 3.330 7.713 -9.173 1.00 87.19 85 PRO A C 1
ATOM 700 O O . PRO A 1 85 ? 2.299 8.177 -9.661 1.00 87.19 85 PRO A O 1
ATOM 703 N N . VAL A 1 86 ? 4.283 8.503 -8.669 1.00 78.44 86 VAL A N 1
ATOM 704 C CA . VAL A 1 86 ? 4.180 9.969 -8.681 1.00 78.44 86 VAL A CA 1
ATOM 705 C C . VAL A 1 86 ? 4.201 10.470 -10.121 1.00 78.44 86 VAL A C 1
ATOM 707 O O . VAL A 1 86 ? 5.206 10.324 -10.811 1.00 78.44 86 VAL A O 1
ATOM 710 N N . VAL A 1 87 ? 3.130 11.134 -10.554 1.00 70.56 87 VAL A N 1
ATOM 711 C CA . VAL A 1 87 ? 3.077 11.773 -11.871 1.00 70.56 87 VAL A CA 1
ATOM 712 C C . VAL A 1 87 ? 3.730 13.152 -11.807 1.00 70.56 87 VAL A C 1
ATOM 714 O O . VAL A 1 87 ? 3.090 14.148 -11.471 1.00 70.56 87 VAL A O 1
ATOM 717 N N . ALA A 1 88 ? 5.017 13.232 -12.142 1.00 60.09 88 ALA A N 1
ATOM 718 C CA . ALA A 1 88 ? 5.685 14.510 -12.379 1.00 60.09 88 ALA A CA 1
ATOM 719 C C . ALA A 1 88 ? 5.521 14.944 -13.844 1.00 60.09 88 ALA A C 1
ATOM 721 O O . ALA A 1 88 ? 5.482 14.110 -14.747 1.00 60.09 88 ALA A O 1
ATOM 722 N N . SER A 1 89 ? 5.516 16.254 -14.109 1.00 46.38 89 SER A N 1
ATOM 723 C CA . SER A 1 89 ? 5.550 16.828 -15.470 1.00 46.38 89 SER A CA 1
ATOM 724 C C . SER A 1 89 ? 6.757 16.341 -16.295 1.00 46.38 89 SER A C 1
ATOM 726 O O . SER A 1 89 ? 6.734 16.421 -17.519 1.00 46.38 89 SER A O 1
ATOM 728 N N . ALA A 1 90 ? 7.795 15.837 -15.614 1.00 38.34 90 ALA A N 1
ATOM 729 C CA . ALA A 1 90 ? 9.013 15.266 -16.180 1.00 38.34 90 ALA A CA 1
ATOM 730 C C . ALA A 1 90 ? 8.918 13.766 -16.523 1.00 38.34 90 ALA A C 1
ATOM 732 O O . ALA A 1 90 ? 9.835 13.257 -17.163 1.00 38.34 90 ALA A O 1
ATOM 733 N N . ILE A 1 91 ? 7.824 13.070 -16.165 1.00 49.00 91 ILE A N 1
ATOM 734 C CA . ILE A 1 91 ? 7.431 11.829 -16.852 1.00 49.00 91 ILE A CA 1
ATOM 735 C C . ILE A 1 91 ? 7.090 12.278 -18.260 1.00 49.00 91 ILE A C 1
ATOM 737 O O . ILE A 1 91 ? 5.974 12.751 -18.525 1.00 49.00 91 ILE A O 1
ATOM 741 N N . SER A 1 92 ? 8.106 12.262 -19.118 1.00 42.50 92 SER A N 1
ATOM 742 C CA . SER A 1 92 ? 8.033 12.781 -20.470 1.00 42.50 92 SER A CA 1
ATOM 743 C C . SER A 1 92 ? 6.792 12.209 -21.154 1.00 42.50 92 SER A C 1
ATOM 745 O O . SER A 1 92 ? 6.320 11.111 -20.844 1.00 42.50 92 SER A O 1
ATOM 747 N N . GLN A 1 93 ? 6.222 12.944 -22.104 1.00 46.34 93 GLN A N 1
ATOM 748 C CA . GLN A 1 93 ? 5.125 12.425 -22.928 1.00 46.34 93 GLN A CA 1
ATOM 749 C C . GLN A 1 93 ? 5.506 11.121 -23.680 1.00 46.34 93 GLN A C 1
ATOM 751 O O . GLN A 1 93 ? 4.630 10.466 -24.231 1.00 46.34 93 GLN A O 1
ATOM 756 N N . ASN A 1 94 ? 6.782 10.716 -23.608 1.00 45.16 94 ASN A N 1
ATOM 757 C CA . ASN A 1 94 ? 7.391 9.520 -24.171 1.00 45.16 94 ASN A CA 1
ATOM 758 C C . ASN A 1 94 ? 7.653 8.371 -23.178 1.00 45.16 94 ASN A C 1
ATOM 760 O O . ASN A 1 94 ? 8.342 7.429 -23.565 1.00 45.16 94 ASN A O 1
ATOM 764 N N . ASP A 1 95 ? 7.129 8.379 -21.944 1.00 55.59 95 ASP A N 1
ATOM 765 C CA . ASP A 1 95 ? 7.211 7.195 -21.065 1.00 55.59 95 ASP A CA 1
ATOM 766 C C . ASP A 1 95 ? 6.318 6.056 -21.598 1.00 55.59 95 ASP A C 1
ATOM 768 O O . ASP A 1 95 ? 5.215 5.777 -21.123 1.00 55.59 95 ASP A O 1
ATOM 772 N N . GLN A 1 96 ? 6.807 5.399 -22.649 1.00 57.56 96 GLN A N 1
ATOM 773 C CA . GLN A 1 96 ? 6.239 4.203 -23.265 1.00 57.56 96 GLN A CA 1
ATOM 774 C C . GLN A 1 96 ? 6.426 2.955 -22.385 1.00 57.56 96 GLN A C 1
ATOM 776 O O . GLN A 1 96 ? 6.026 1.870 -22.791 1.00 57.56 96 GLN A O 1
ATOM 781 N N . ASN A 1 97 ? 7.007 3.092 -21.186 1.00 81.38 97 ASN A N 1
ATOM 782 C CA . ASN A 1 97 ? 7.454 1.961 -20.377 1.00 81.38 97 ASN A CA 1
ATOM 783 C C . ASN A 1 97 ? 6.753 1.803 -19.016 1.00 81.38 97 ASN A C 1
ATOM 785 O O . ASN A 1 97 ? 7.130 0.923 -18.248 1.00 81.38 97 ASN A O 1
ATOM 789 N N . LEU A 1 98 ? 5.726 2.607 -18.703 1.00 86.75 98 LEU A N 1
ATOM 790 C CA . LEU A 1 98 ? 5.012 2.501 -17.418 1.00 86.75 98 LEU A CA 1
ATOM 791 C C . LEU A 1 98 ? 4.484 1.078 -17.172 1.00 86.75 98 LEU A C 1
ATOM 793 O O . LEU A 1 98 ? 4.611 0.558 -16.067 1.00 86.75 98 LEU A O 1
ATOM 797 N N . LYS A 1 99 ? 3.969 0.429 -18.222 1.00 90.88 99 LYS A N 1
ATOM 798 C CA . LYS A 1 99 ? 3.482 -0.949 -18.158 1.00 90.88 99 LYS A CA 1
ATOM 799 C C . LYS A 1 99 ? 4.553 -1.937 -17.724 1.00 90.88 99 LYS A C 1
ATOM 801 O O . LYS A 1 99 ? 4.348 -2.636 -16.738 1.00 90.88 99 LYS A O 1
ATOM 806 N N . ALA A 1 100 ? 5.702 -1.961 -18.399 1.00 91.44 100 ALA A N 1
ATOM 807 C CA . ALA A 1 100 ? 6.759 -2.903 -18.040 1.00 91.44 100 ALA A CA 1
ATOM 808 C C . ALA A 1 100 ? 7.408 -2.554 -16.689 1.00 91.44 100 ALA A C 1
ATOM 810 O O . ALA A 1 100 ? 7.851 -3.444 -15.974 1.00 91.44 100 ALA A O 1
ATOM 811 N N . GLN A 1 101 ? 7.442 -1.273 -16.309 1.00 91.38 101 GLN A N 1
ATOM 812 C CA . GLN A 1 101 ? 7.921 -0.835 -14.995 1.00 91.38 101 GLN A CA 1
ATOM 813 C C . GLN A 1 101 ? 7.019 -1.316 -13.854 1.00 91.38 101 GLN A C 1
ATOM 815 O O . GLN A 1 101 ? 7.515 -1.818 -12.846 1.00 91.38 101 GLN A O 1
ATOM 820 N N . MET A 1 102 ? 5.701 -1.174 -14.008 1.00 93.50 102 MET A N 1
ATOM 821 C CA . MET A 1 102 ? 4.725 -1.677 -13.041 1.00 93.50 102 MET A CA 1
ATOM 822 C C . MET A 1 102 ? 4.745 -3.201 -12.977 1.00 93.50 102 MET A C 1
ATOM 824 O O . MET A 1 102 ? 4.779 -3.754 -11.882 1.00 93.50 102 MET A O 1
ATOM 828 N N . GLU A 1 103 ? 4.785 -3.861 -14.135 1.00 94.81 103 GLU A N 1
ATOM 829 C CA . GLU A 1 103 ? 4.922 -5.313 -14.244 1.00 94.81 103 GLU A CA 1
ATOM 830 C C . GLU A 1 103 ? 6.171 -5.813 -13.513 1.00 94.81 103 GLU A C 1
ATOM 832 O O . GLU A 1 103 ? 6.059 -6.598 -12.577 1.00 94.81 103 GLU A O 1
ATOM 837 N N . SER A 1 104 ? 7.340 -5.254 -13.839 1.00 93.69 104 SER A N 1
ATOM 838 C CA . SER A 1 104 ? 8.604 -5.602 -13.191 1.00 93.69 104 SER A CA 1
ATOM 839 C C . SER A 1 104 ? 8.573 -5.354 -11.683 1.00 93.69 104 SER A C 1
ATOM 841 O O . SER A 1 104 ? 9.124 -6.149 -10.925 1.00 93.69 104 SER A O 1
ATOM 843 N N . PHE A 1 105 ? 7.925 -4.282 -11.218 1.00 94.50 105 PHE A N 1
ATOM 844 C CA . PHE A 1 105 ? 7.793 -4.030 -9.786 1.00 94.50 105 PHE A CA 1
ATOM 845 C C . PHE A 1 105 ? 6.915 -5.082 -9.095 1.00 94.50 105 PHE A C 1
ATOM 847 O O . PHE A 1 105 ? 7.290 -5.572 -8.032 1.00 94.50 105 PHE A O 1
ATOM 854 N N . VAL A 1 106 ? 5.777 -5.454 -9.691 1.00 96.88 106 VAL A N 1
ATOM 855 C CA . VAL A 1 106 ? 4.909 -6.521 -9.164 1.00 96.88 106 VAL A CA 1
ATOM 856 C C . VAL A 1 106 ? 5.645 -7.860 -9.145 1.00 96.88 106 VAL A C 1
ATOM 858 O O . VAL A 1 106 ? 5.571 -8.567 -8.142 1.00 96.88 106 VAL A O 1
ATOM 861 N N . ASP A 1 107 ? 6.404 -8.170 -10.195 1.00 96.38 107 ASP A N 1
ATOM 862 C CA . ASP A 1 107 ? 7.215 -9.387 -10.263 1.00 96.38 107 ASP A CA 1
ATOM 863 C C . ASP A 1 107 ? 8.284 -9.414 -9.167 1.00 96.38 107 ASP A C 1
ATOM 865 O O . ASP A 1 107 ? 8.397 -10.402 -8.449 1.00 96.38 107 ASP A O 1
ATOM 869 N N . VAL A 1 108 ? 8.986 -8.300 -8.925 1.00 95.25 108 VAL A N 1
ATOM 870 C CA . VAL A 1 108 ? 9.956 -8.196 -7.818 1.00 95.25 108 VAL A CA 1
ATOM 871 C C . VAL A 1 108 ? 9.302 -8.466 -6.459 1.00 95.25 108 VAL A C 1
ATOM 873 O O . VAL A 1 108 ? 9.921 -9.105 -5.607 1.00 95.25 108 VAL A O 1
ATOM 876 N N . LEU A 1 109 ? 8.071 -7.999 -6.224 1.00 96.19 109 LEU A N 1
ATOM 877 C CA . LEU A 1 109 ? 7.347 -8.316 -4.988 1.00 96.19 109 LEU A CA 1
ATOM 878 C C . LEU A 1 109 ? 7.051 -9.818 -4.902 1.00 96.19 109 LEU A C 1
ATOM 880 O O . LEU A 1 109 ? 7.386 -10.447 -3.894 1.00 96.19 109 LEU A O 1
ATOM 884 N N . ALA A 1 110 ? 6.482 -10.390 -5.964 1.00 96.56 110 ALA A N 1
ATOM 885 C CA . ALA A 1 110 ? 6.091 -11.794 -6.018 1.00 96.56 110 ALA A CA 1
ATOM 886 C C . ALA A 1 110 ? 7.289 -12.739 -5.830 1.00 96.56 110 ALA A C 1
ATOM 888 O O . ALA A 1 110 ? 7.239 -13.637 -4.987 1.00 96.56 110 ALA A O 1
ATOM 889 N N . ASP A 1 111 ? 8.399 -12.470 -6.519 1.00 94.44 111 ASP A N 1
ATOM 890 C CA . ASP A 1 111 ? 9.647 -13.239 -6.442 1.00 94.44 111 ASP A CA 1
ATOM 891 C C . ASP A 1 111 ? 10.268 -13.214 -5.033 1.00 94.44 111 ASP A C 1
ATOM 893 O O . ASP A 1 111 ? 11.021 -14.112 -4.652 1.00 94.44 111 ASP A O 1
ATOM 897 N N . ASN A 1 112 ? 9.936 -12.199 -4.228 1.00 93.50 112 ASN A N 1
ATOM 898 C CA . ASN A 1 112 ? 10.360 -12.076 -2.833 1.00 93.50 112 ASN A CA 1
ATOM 899 C C . ASN A 1 112 ? 9.290 -12.550 -1.830 1.00 93.50 112 ASN A C 1
ATOM 901 O O . ASN A 1 112 ? 9.445 -12.346 -0.626 1.00 93.50 112 ASN A O 1
ATOM 905 N N . GLY A 1 113 ? 8.221 -13.211 -2.288 1.00 94.56 113 GLY A N 1
ATOM 906 C CA . GLY A 1 113 ? 7.160 -13.743 -1.427 1.00 94.56 113 GLY A CA 1
ATOM 907 C C . GLY A 1 113 ? 6.205 -12.676 -0.881 1.00 94.56 113 GLY A C 1
ATOM 908 O O . GLY A 1 113 ? 5.545 -12.888 0.138 1.00 94.56 113 GLY A O 1
ATOM 909 N N . ILE A 1 114 ? 6.140 -11.511 -1.522 1.00 96.69 114 ILE A N 1
ATOM 910 C CA . ILE A 1 114 ? 5.240 -10.415 -1.160 1.00 96.69 114 ILE A CA 1
ATOM 911 C C . ILE A 1 114 ? 4.047 -10.455 -2.113 1.00 96.69 114 ILE A C 1
ATOM 913 O O . ILE A 1 114 ? 4.209 -10.430 -3.329 1.00 96.69 114 ILE A O 1
ATOM 917 N N . ALA A 1 115 ? 2.843 -10.520 -1.554 1.00 97.31 115 ALA A N 1
ATOM 918 C CA . ALA A 1 115 ? 1.596 -10.658 -2.288 1.00 97.31 115 ALA A CA 1
ATOM 919 C C . ALA A 1 115 ? 0.838 -9.318 -2.309 1.00 97.31 115 ALA A C 1
ATOM 921 O O . ALA A 1 115 ? 0.070 -9.036 -1.383 1.00 97.31 115 ALA A O 1
ATOM 922 N N . PRO A 1 116 ? 1.028 -8.467 -3.337 1.00 97.50 116 PRO A N 1
ATOM 923 C CA . PRO A 1 116 ? 0.190 -7.288 -3.512 1.00 97.50 116 PRO A CA 1
ATOM 924 C C . PRO A 1 116 ? -1.253 -7.701 -3.830 1.00 97.50 116 PRO A C 1
ATOM 926 O O . PRO A 1 116 ? -1.481 -8.611 -4.622 1.00 97.50 116 PRO A O 1
ATOM 929 N N . LEU A 1 117 ? -2.231 -7.013 -3.235 1.00 97.19 117 LEU A N 1
ATOM 930 C CA . LEU A 1 117 ? -3.660 -7.364 -3.332 1.00 97.19 117 LEU A CA 1
ATOM 931 C C . LEU A 1 117 ? -4.497 -6.378 -4.149 1.00 97.19 117 LEU A C 1
ATOM 933 O O . LEU A 1 117 ? -5.713 -6.507 -4.242 1.00 97.19 117 LEU A O 1
ATOM 937 N N . GLY A 1 118 ? -3.871 -5.364 -4.728 1.00 96.50 118 GLY A N 1
ATOM 938 C CA . GLY A 1 118 ? -4.588 -4.324 -5.445 1.00 96.50 118 GLY A CA 1
ATOM 939 C C . GLY A 1 118 ? -3.770 -3.057 -5.599 1.00 96.50 118 GLY A C 1
ATOM 940 O O . GLY A 1 118 ? -2.596 -3.000 -5.209 1.00 96.50 118 GLY A O 1
ATOM 941 N N . MET A 1 119 ? -4.436 -2.028 -6.118 1.00 95.81 119 MET A N 1
ATOM 942 C CA . MET A 1 119 ? -3.823 -0.733 -6.374 1.00 95.81 119 MET A CA 1
ATOM 943 C C . MET A 1 119 ? -4.472 0.400 -5.575 1.00 95.81 119 MET A C 1
ATOM 945 O O . MET A 1 119 ? -5.688 0.564 -5.575 1.00 95.81 119 MET A O 1
ATOM 949 N N . GLY A 1 120 ? -3.668 1.230 -4.918 1.00 95.12 120 GLY A N 1
ATOM 950 C CA . GLY A 1 120 ? -4.123 2.522 -4.409 1.00 95.12 120 GLY A CA 1
ATOM 951 C C . GLY A 1 120 ? -3.955 3.590 -5.487 1.00 95.12 120 GLY A C 1
ATOM 952 O O . GLY A 1 120 ? -2.850 3.756 -5.991 1.00 95.12 120 GLY A O 1
ATOM 953 N N . VAL A 1 121 ? -5.0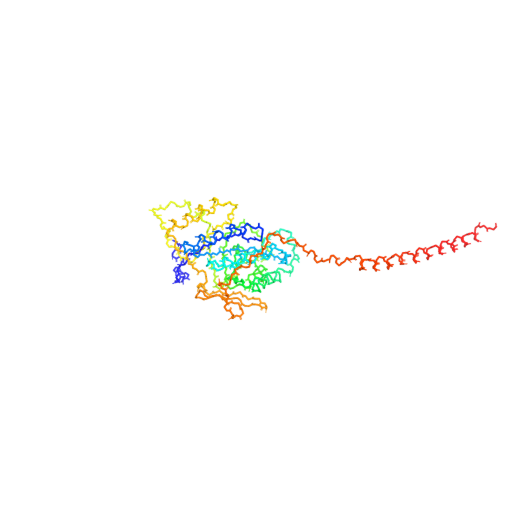09 4.319 -5.849 1.00 93.12 121 VAL A N 1
ATOM 954 C CA . VAL A 1 121 ? -4.938 5.343 -6.907 1.00 93.12 121 VAL A CA 1
ATOM 955 C C . VAL A 1 121 ? -5.773 6.561 -6.561 1.00 93.12 121 VAL A C 1
ATOM 957 O O . VAL A 1 121 ? -6.809 6.440 -5.918 1.00 93.12 121 VAL A O 1
ATOM 960 N N . GLU A 1 122 ? -5.366 7.746 -7.010 1.00 93.50 122 GLU A N 1
ATOM 961 C CA . GLU A 1 122 ? -6.280 8.891 -7.020 1.00 93.50 122 GLU A CA 1
ATOM 962 C C . GLU A 1 122 ? -7.415 8.641 -8.018 1.00 93.50 122 GLU A C 1
ATOM 964 O O . GLU A 1 122 ? -7.200 8.075 -9.088 1.00 93.50 122 GLU A O 1
ATOM 969 N N . MET A 1 123 ? -8.627 9.081 -7.684 1.00 92.38 123 MET A N 1
ATOM 970 C CA . MET A 1 123 ? -9.831 8.815 -8.475 1.00 92.38 123 MET A CA 1
ATOM 971 C C . MET A 1 123 ? -9.709 9.228 -9.950 1.00 92.38 123 MET A C 1
ATOM 973 O O . MET A 1 123 ? -10.290 8.582 -10.809 1.00 92.38 123 MET A O 1
ATOM 977 N N . TYR A 1 124 ? -8.942 10.270 -10.278 1.00 92.56 124 TYR A N 1
ATOM 978 C CA . TYR A 1 124 ? -8.761 10.705 -11.665 1.00 92.56 124 TYR A CA 1
ATOM 979 C C . TYR A 1 124 ? -8.048 9.666 -12.542 1.00 92.56 124 TYR A C 1
ATOM 981 O O . TYR A 1 124 ? -8.224 9.695 -13.756 1.00 92.56 124 TYR A O 1
ATOM 989 N N . TRP A 1 125 ? -7.281 8.735 -11.957 1.00 93.12 125 TRP A N 1
ATOM 990 C CA . TRP A 1 125 ? -6.615 7.669 -12.712 1.00 93.12 125 TRP A CA 1
ATOM 991 C C . TRP A 1 125 ? -7.611 6.759 -13.426 1.00 93.12 125 TRP A C 1
ATOM 993 O O . TRP A 1 125 ? -7.357 6.370 -14.562 1.00 93.12 125 TRP A O 1
ATOM 1003 N N . SER A 1 126 ? -8.766 6.481 -12.810 1.00 92.38 126 SER A N 1
ATOM 1004 C CA . SER A 1 126 ? -9.788 5.627 -13.423 1.00 92.38 126 SER A CA 1
ATOM 1005 C C . SER A 1 126 ? -10.478 6.284 -14.621 1.00 92.38 126 SER A C 1
ATOM 1007 O O . SER A 1 126 ? -11.087 5.592 -15.428 1.00 92.38 126 SER A O 1
ATOM 1009 N N . TYR A 1 127 ? -10.343 7.604 -14.771 1.00 92.94 127 TYR A N 1
ATOM 1010 C CA . TYR A 1 127 ? -10.806 8.382 -15.923 1.00 92.94 127 TYR A CA 1
ATOM 1011 C C . TYR A 1 127 ? -9.670 8.673 -16.915 1.00 92.94 127 TYR A C 1
ATOM 1013 O O . TYR A 1 127 ? -9.783 9.583 -17.736 1.00 92.94 127 TYR A O 1
ATOM 1021 N N . ASP A 1 128 ? -8.555 7.945 -16.848 1.00 92.75 128 ASP A N 1
ATOM 1022 C CA . ASP A 1 128 ? -7.445 8.069 -17.786 1.00 92.75 128 ASP A CA 1
ATOM 1023 C C . ASP A 1 128 ? -7.167 6.737 -18.487 1.00 92.75 128 ASP A C 1
ATOM 1025 O O . ASP A 1 128 ? -6.818 5.731 -17.859 1.00 92.75 128 ASP A O 1
ATOM 1029 N N . ARG A 1 129 ? -7.291 6.729 -19.818 1.00 91.25 129 ARG A N 1
ATOM 1030 C CA . ARG A 1 129 ? -7.131 5.508 -20.620 1.00 91.25 129 ARG A CA 1
ATOM 1031 C C . ARG A 1 129 ? -5.714 4.957 -20.542 1.00 91.25 129 ARG A C 1
ATOM 1033 O O . ARG A 1 129 ? -5.535 3.742 -20.532 1.00 91.25 129 ARG A O 1
ATOM 1040 N N . LYS A 1 130 ? -4.707 5.834 -20.482 1.00 89.38 130 LYS A N 1
ATOM 1041 C CA . LYS A 1 130 ? -3.304 5.417 -20.455 1.00 89.38 130 LYS A CA 1
ATOM 1042 C C . LYS A 1 130 ? -2.948 4.844 -19.090 1.00 89.38 130 LYS A C 1
ATOM 1044 O O . LYS A 1 130 ? -2.354 3.776 -19.031 1.00 89.38 130 LYS A O 1
ATOM 1049 N N . TYR A 1 131 ? -3.350 5.496 -18.001 1.00 91.25 131 TYR A N 1
ATOM 1050 C CA . TYR A 1 131 ? -3.104 4.957 -16.659 1.00 91.25 131 TYR A CA 1
ATOM 1051 C C . TYR A 1 131 ? -3.836 3.649 -16.397 1.00 91.25 131 TYR A C 1
ATOM 1053 O O . TYR A 1 131 ? -3.256 2.735 -15.806 1.00 91.25 131 TYR A O 1
ATOM 1061 N N . THR A 1 132 ? -5.069 3.525 -16.886 1.00 90.69 132 THR A N 1
ATOM 1062 C CA . THR A 1 132 ? -5.800 2.270 -16.736 1.00 90.69 132 THR A CA 1
ATOM 1063 C C . THR A 1 132 ? -5.089 1.137 -17.479 1.00 90.69 132 THR A C 1
ATOM 1065 O O . THR A 1 132 ? -4.785 0.106 -16.879 1.00 90.69 132 THR A O 1
ATOM 1068 N N . ALA A 1 133 ? -4.760 1.342 -18.759 1.00 89.62 133 ALA A N 1
ATOM 1069 C CA . ALA A 1 133 ? -4.135 0.315 -19.590 1.00 89.62 133 ALA A CA 1
ATOM 1070 C C . ALA A 1 133 ? -2.706 -0.049 -19.148 1.00 89.62 133 ALA A C 1
ATOM 1072 O O . ALA A 1 133 ? -2.329 -1.222 -19.193 1.00 89.62 133 ALA A O 1
ATOM 1073 N N . ASP A 1 134 ? -1.919 0.942 -18.723 1.00 90.25 134 ASP A N 1
ATOM 1074 C CA . ASP A 1 134 ? -0.491 0.762 -18.455 1.00 90.25 134 ASP A CA 1
ATOM 1075 C C . ASP A 1 134 ? -0.178 0.474 -16.980 1.00 90.25 134 ASP A C 1
ATOM 1077 O O . ASP A 1 134 ? 0.936 0.068 -16.680 1.00 90.25 134 ASP A O 1
ATOM 1081 N N . ALA A 1 135 ? -1.098 0.687 -16.036 1.00 90.81 135 ALA A N 1
ATOM 1082 C CA . ALA A 1 135 ? -0.797 0.489 -14.614 1.00 90.81 135 ALA A CA 1
ATOM 1083 C C . ALA A 1 135 ? -1.909 -0.212 -13.830 1.00 90.81 135 ALA A C 1
ATOM 1085 O O . ALA A 1 135 ? -1.612 -1.097 -13.033 1.00 90.81 135 ALA A O 1
ATOM 1086 N N . MET A 1 136 ? -3.177 0.149 -14.039 1.00 93.12 136 MET A N 1
ATOM 1087 C CA . MET A 1 136 ? -4.273 -0.436 -13.251 1.00 93.12 136 MET A CA 1
ATOM 1088 C C . MET A 1 136 ? -4.658 -1.838 -13.733 1.00 93.12 136 MET A C 1
ATOM 1090 O O . MET A 1 136 ? -5.080 -2.655 -12.923 1.00 93.12 136 MET A O 1
ATOM 1094 N N . GLY A 1 137 ? -4.472 -2.141 -15.022 1.00 92.62 137 GLY A N 1
ATOM 1095 C CA . GLY A 1 137 ? -4.910 -3.396 -15.646 1.00 92.62 137 GLY A CA 1
ATOM 1096 C C . GLY A 1 137 ? -4.286 -4.684 -15.092 1.00 92.62 137 GLY A C 1
ATOM 1097 O O . GLY A 1 137 ? -4.771 -5.767 -15.410 1.00 92.62 137 GLY A O 1
ATOM 1098 N N . PHE A 1 138 ? -3.246 -4.593 -14.258 1.00 95.25 138 PHE A N 1
ATOM 1099 C CA . PHE A 1 138 ? -2.690 -5.746 -13.542 1.00 95.25 138 PHE A CA 1
ATOM 1100 C C . PHE A 1 138 ? -3.534 -6.161 -12.330 1.00 95.25 138 PHE A C 1
ATOM 1102 O O . PHE A 1 138 ? -3.375 -7.277 -11.850 1.00 95.25 138 PHE A O 1
ATOM 1109 N N . PHE A 1 139 ? -4.402 -5.280 -11.824 1.00 96.56 139 PHE A N 1
ATOM 1110 C CA . PHE A 1 139 ? -5.097 -5.431 -10.548 1.00 96.56 139 PHE A CA 1
ATOM 1111 C C . PHE A 1 139 ? -6.610 -5.514 -10.765 1.00 96.56 139 PHE A C 1
ATOM 1113 O O . PHE A 1 139 ? -7.203 -4.637 -11.390 1.00 96.56 139 PHE A O 1
ATOM 1120 N N . ASN A 1 140 ? -7.272 -6.513 -10.179 1.00 95.50 140 ASN A N 1
ATOM 1121 C CA . ASN A 1 140 ? -8.740 -6.571 -10.192 1.00 95.50 140 ASN A CA 1
ATOM 1122 C C . ASN A 1 140 ? -9.389 -5.708 -9.093 1.00 95.50 140 ASN A C 1
ATOM 1124 O O . ASN A 1 140 ? -10.603 -5.492 -9.104 1.00 95.50 140 ASN A O 1
ATOM 1128 N N . SER A 1 141 ? -8.582 -5.242 -8.137 1.00 95.38 141 SER A N 1
ATOM 1129 C CA . SER A 1 141 ? -9.027 -4.536 -6.944 1.00 95.38 141 SER A CA 1
ATOM 1130 C C . SER A 1 141 ? -8.274 -3.228 -6.759 1.00 95.38 141 SER A C 1
ATOM 1132 O O . SER A 1 141 ? -7.057 -3.169 -6.955 1.00 95.38 141 SER A O 1
ATOM 1134 N N . GLY A 1 142 ? -8.985 -2.187 -6.332 1.00 94.12 142 GLY A N 1
ATOM 1135 C CA . GLY A 1 142 ? -8.381 -0.884 -6.103 1.00 94.12 142 GLY A CA 1
ATOM 1136 C C . GLY A 1 142 ? -9.030 -0.066 -4.997 1.00 94.12 142 GLY A C 1
ATOM 1137 O O . GLY A 1 142 ? -10.185 -0.260 -4.621 1.00 94.12 142 GLY A O 1
ATOM 1138 N N . ILE A 1 143 ? -8.267 0.881 -4.463 1.00 95.31 143 ILE A N 1
ATOM 1139 C CA . ILE A 1 143 ? -8.731 1.827 -3.451 1.00 95.31 143 ILE A CA 1
ATOM 1140 C C . ILE A 1 143 ? -8.570 3.235 -3.999 1.00 95.31 143 ILE A C 1
ATOM 1142 O O . ILE A 1 143 ? -7.466 3.668 -4.329 1.00 95.31 143 ILE A O 1
ATOM 1146 N N . LEU A 1 144 ? -9.699 3.934 -4.100 1.00 94.56 144 LEU A N 1
ATOM 1147 C CA . LEU A 1 144 ? -9.794 5.248 -4.713 1.00 94.56 144 LEU A CA 1
ATOM 1148 C C . LEU A 1 144 ? -9.560 6.332 -3.660 1.00 94.56 144 LEU A C 1
ATOM 1150 O O . LEU A 1 144 ? -10.362 6.540 -2.741 1.00 94.56 144 LEU A O 1
ATOM 1154 N N . PHE A 1 145 ? -8.442 7.032 -3.802 1.00 93.81 145 PHE A N 1
ATOM 1155 C CA . PHE A 1 145 ? -8.066 8.193 -3.013 1.00 93.81 145 PHE A CA 1
ATOM 1156 C C . PHE A 1 145 ? -8.717 9.470 -3.557 1.00 93.81 145 PHE A C 1
ATOM 1158 O O . PHE A 1 145 ? -8.903 9.603 -4.773 1.00 93.81 145 PHE A O 1
ATOM 1165 N N . PRO A 1 146 ? -9.049 10.437 -2.679 1.00 91.88 146 PRO A N 1
ATOM 1166 C CA . PRO A 1 146 ? -9.404 11.781 -3.110 1.00 91.88 146 PRO A CA 1
ATOM 1167 C C . PRO A 1 146 ? -8.319 12.364 -4.017 1.00 91.88 146 PRO A C 1
ATOM 1169 O O . PRO A 1 146 ? -7.132 12.200 -3.739 1.00 91.88 146 PRO A O 1
ATOM 1172 N N . ASN A 1 147 ? -8.737 13.059 -5.074 1.00 91.44 147 ASN A N 1
ATOM 1173 C CA . ASN A 1 147 ? -7.812 13.725 -5.984 1.00 91.44 147 ASN A CA 1
ATOM 1174 C C . ASN A 1 147 ? -7.105 14.872 -5.260 1.00 91.44 147 ASN A C 1
ATOM 1176 O O . ASN A 1 147 ? -7.762 15.791 -4.770 1.00 91.44 147 ASN A O 1
ATOM 1180 N N . GLU A 1 148 ? -5.778 14.837 -5.234 1.00 87.88 148 GLU A N 1
ATOM 1181 C CA . GLU A 1 148 ? -4.955 15.942 -4.744 1.00 87.88 148 GLU A CA 1
ATOM 1182 C C . GLU A 1 148 ? -4.530 16.828 -5.913 1.00 87.88 148 GLU A C 1
ATOM 1184 O O . GLU A 1 148 ? -4.609 18.056 -5.832 1.00 87.88 148 GLU A O 1
ATOM 1189 N N . LYS A 1 149 ? -4.138 16.211 -7.036 1.00 86.94 149 LYS A N 1
ATOM 1190 C CA . LYS A 1 149 ? -3.763 16.935 -8.251 1.00 86.94 149 LYS A CA 1
ATOM 1191 C C . LYS A 1 149 ? -4.112 16.146 -9.507 1.00 86.94 149 LYS A C 1
ATOM 1193 O O . LYS A 1 149 ? -3.565 15.080 -9.767 1.00 86.94 149 LYS A O 1
ATOM 1198 N N . LEU A 1 150 ? -4.961 16.736 -10.345 1.00 90.25 150 LEU A N 1
ATOM 1199 C CA . LEU A 1 150 ? -5.362 16.150 -11.623 1.00 90.25 150 LEU A CA 1
ATOM 1200 C C . LEU A 1 150 ? -4.220 16.253 -12.639 1.00 90.25 150 LEU A C 1
ATOM 1202 O O . LEU A 1 150 ? -3.805 17.356 -12.994 1.00 90.25 150 LEU A O 1
ATOM 1206 N N . MET A 1 151 ? -3.734 15.111 -13.122 1.00 88.81 151 MET A N 1
ATOM 1207 C CA . MET A 1 151 ? -2.615 15.028 -14.066 1.00 88.81 151 MET A CA 1
ATOM 1208 C C . MET A 1 151 ? -2.915 14.016 -15.177 1.00 88.81 151 MET A C 1
ATOM 1210 O O . MET A 1 151 ? -2.218 13.019 -15.318 1.00 88.81 151 MET A O 1
ATOM 1214 N N . TYR A 1 152 ? -3.969 14.248 -15.959 1.00 88.94 152 TYR A N 1
ATOM 1215 C CA . TYR A 1 152 ? -4.339 13.353 -17.060 1.00 88.94 152 TYR A CA 1
ATOM 1216 C C . TYR A 1 152 ? -3.250 13.271 -18.142 1.00 88.94 152 TYR A C 1
ATOM 1218 O O . TYR A 1 152 ? -2.668 14.282 -18.542 1.00 88.94 152 TYR A O 1
ATOM 1226 N N . LYS A 1 153 ? -3.032 12.064 -18.664 1.00 87.06 153 LYS A N 1
ATOM 1227 C CA . LYS A 1 153 ? -2.300 11.776 -19.904 1.00 87.06 153 LYS A CA 1
ATOM 1228 C C . LYS A 1 153 ? -3.257 11.588 -21.078 1.00 87.06 153 LYS A C 1
ATOM 1230 O O . LYS A 1 153 ? -2.991 12.099 -22.161 1.00 87.06 153 LYS A O 1
ATOM 1235 N N . SER A 1 154 ? -4.359 10.871 -20.872 1.00 89.06 154 SER A N 1
ATOM 1236 C CA . SER A 1 154 ? -5.402 10.626 -21.869 1.00 89.06 154 SER A CA 1
ATOM 1237 C C . SER A 1 154 ? -6.760 10.521 -21.178 1.00 89.06 154 SER A C 1
ATOM 1239 O O . SER A 1 154 ? -7.235 9.433 -20.847 1.00 89.06 154 SER A O 1
ATOM 1241 N N . ARG A 1 155 ? -7.373 11.683 -20.930 1.00 91.88 155 ARG A N 1
ATOM 1242 C CA . ARG A 1 155 ? -8.659 11.780 -20.237 1.00 91.88 155 ARG A CA 1
ATOM 1243 C C . ARG A 1 155 ? -9.760 11.039 -21.002 1.00 91.88 155 ARG A C 1
ATOM 1245 O O . ARG A 1 155 ? -9.872 11.155 -22.220 1.00 91.88 155 ARG A O 1
ATOM 1252 N N . SER A 1 156 ? -10.590 10.330 -20.253 1.00 90.56 156 SER A N 1
ATOM 1253 C CA . SER A 1 156 ? -11.826 9.689 -20.681 1.00 90.56 156 SER A CA 1
ATOM 1254 C C . SER A 1 156 ? -13.014 10.317 -19.956 1.00 90.56 156 SER A C 1
ATOM 1256 O O . SER A 1 156 ? -12.881 10.809 -18.833 1.00 90.56 156 SER A O 1
ATOM 1258 N N . ASP A 1 157 ? -14.182 10.256 -20.587 1.00 89.81 157 ASP A N 1
ATOM 1259 C CA . ASP A 1 157 ? -15.454 10.642 -19.967 1.00 89.81 157 ASP A CA 1
ATOM 1260 C C . ASP A 1 157 ? -16.110 9.473 -19.212 1.00 89.81 157 ASP A C 1
ATOM 1262 O O . ASP A 1 157 ? -17.051 9.670 -18.446 1.00 89.81 157 ASP A O 1
ATOM 1266 N N . SER A 1 158 ? -15.591 8.255 -19.396 1.00 86.94 158 SER A N 1
ATOM 1267 C CA . SER A 1 158 ? -15.971 7.053 -18.654 1.00 86.94 158 SER A CA 1
ATOM 1268 C C . SER A 1 158 ? -14.858 6.623 -17.702 1.00 86.94 158 SER A C 1
ATOM 1270 O O . SER A 1 158 ? -13.677 6.710 -18.043 1.00 86.94 158 SER A O 1
ATOM 1272 N N . SER A 1 159 ? -15.250 6.132 -16.525 1.00 85.38 159 SER A N 1
ATOM 1273 C CA . SER A 1 159 ? -14.334 5.463 -15.603 1.00 85.38 159 SER A CA 1
ATOM 1274 C C . SER A 1 159 ? -14.193 3.997 -15.988 1.00 85.38 159 SER A C 1
ATOM 1276 O O . SER A 1 159 ? -15.205 3.328 -16.187 1.00 85.38 159 SER A O 1
ATOM 1278 N N . GLU A 1 160 ? -12.970 3.484 -15.995 1.00 81.38 160 GLU A N 1
ATOM 1279 C CA . GLU A 1 160 ? -12.717 2.044 -16.032 1.00 81.38 160 GLU A CA 1
ATOM 1280 C C . GLU A 1 160 ? -12.838 1.486 -14.604 1.00 81.38 160 GLU A C 1
ATOM 1282 O O . GLU A 1 160 ? -12.109 1.934 -13.708 1.00 81.38 160 GLU A O 1
ATOM 1287 N N . PRO A 1 161 ? -13.808 0.596 -14.329 1.00 73.69 161 PRO A N 1
ATOM 1288 C CA . PRO A 1 161 ? -14.033 0.090 -12.984 1.00 73.69 161 PRO A CA 1
ATOM 1289 C C . PRO A 1 161 ? -13.057 -1.044 -12.651 1.00 73.69 161 PRO A C 1
ATOM 1291 O O . PRO A 1 161 ? -12.807 -1.934 -13.461 1.00 73.69 161 PRO A O 1
ATOM 1294 N N . PHE A 1 162 ? -12.570 -1.071 -11.409 1.00 83.19 162 PHE A N 1
ATOM 1295 C CA . PHE A 1 162 ? -12.053 -2.314 -10.837 1.00 83.19 162 PHE A CA 1
ATOM 1296 C C . PHE A 1 162 ? -13.213 -3.291 -10.623 1.00 83.19 162 PHE A C 1
ATOM 1298 O O . PHE A 1 162 ? -14.345 -2.874 -10.375 1.00 83.19 162 PHE A O 1
ATOM 1305 N N . THR A 1 163 ? -12.931 -4.595 -10.630 1.00 83.88 163 THR A N 1
ATOM 1306 C CA . THR A 1 163 ? -13.914 -5.600 -10.194 1.00 83.88 163 THR A CA 1
ATOM 1307 C C . THR A 1 163 ? -14.331 -5.359 -8.742 1.00 83.88 163 THR A C 1
ATOM 1309 O O . THR A 1 163 ? -15.498 -5.516 -8.398 1.00 83.88 163 THR A O 1
ATOM 1312 N N . SER A 1 164 ? -13.385 -4.932 -7.900 1.00 86.00 164 SER A N 1
ATOM 1313 C CA . SER A 1 164 ? -13.643 -4.489 -6.531 1.00 86.00 164 SER A CA 1
ATOM 1314 C C . SER A 1 164 ? -12.985 -3.135 -6.283 1.00 86.00 164 SER A C 1
ATOM 1316 O O . SER A 1 164 ? -11.763 -3.010 -6.319 1.00 86.00 164 SER A O 1
ATOM 1318 N N . SER A 1 165 ? -13.780 -2.100 -6.016 1.00 89.81 165 SER A N 1
ATOM 1319 C CA . SER A 1 165 ? -13.259 -0.788 -5.624 1.00 89.81 165 SER A CA 1
ATOM 1320 C C . SER A 1 165 ? -13.943 -0.250 -4.385 1.00 89.81 165 SER A C 1
ATOM 1322 O O . SER A 1 165 ? -15.155 -0.395 -4.236 1.00 89.81 165 SER A O 1
ATOM 1324 N N . MET A 1 166 ? -13.184 0.445 -3.541 1.00 90.88 166 MET A N 1
ATOM 1325 C CA . MET A 1 166 ? -13.743 1.216 -2.431 1.00 90.88 166 MET A CA 1
ATOM 1326 C C . MET A 1 166 ? -13.218 2.646 -2.423 1.00 90.88 166 MET A C 1
ATOM 1328 O O . MET A 1 166 ? -12.084 2.918 -2.828 1.00 90.88 166 MET A O 1
ATOM 1332 N N . TYR A 1 167 ? -14.044 3.556 -1.917 1.00 92.31 167 TYR A N 1
ATOM 1333 C CA . TYR A 1 167 ? -13.634 4.926 -1.644 1.00 92.31 167 TYR A CA 1
ATOM 1334 C C . TYR A 1 167 ? -12.885 5.015 -0.322 1.00 92.31 167 TYR A C 1
ATOM 1336 O O . TYR A 1 167 ? -13.013 4.163 0.560 1.00 92.31 167 TYR A O 1
ATOM 1344 N N . SER A 1 168 ? -12.119 6.089 -0.178 1.00 94.62 168 SER A N 1
ATOM 1345 C CA . SER A 1 168 ? -11.341 6.337 1.024 1.00 94.62 168 SER A CA 1
ATOM 1346 C C . SER A 1 168 ? -11.573 7.721 1.613 1.00 94.62 168 SER A C 1
ATOM 1348 O O . SER A 1 168 ? -11.922 8.676 0.918 1.00 94.62 168 SER A O 1
ATOM 1350 N N . LEU A 1 169 ? -11.354 7.822 2.921 1.00 92.75 169 LEU A N 1
ATOM 1351 C CA . LEU A 1 169 ? -11.437 9.050 3.694 1.00 92.75 169 LEU A CA 1
ATOM 1352 C C . LEU A 1 169 ? -10.217 9.170 4.604 1.00 92.75 169 LEU A C 1
ATOM 1354 O O . LEU A 1 169 ? -9.841 8.225 5.298 1.00 92.75 169 LEU A O 1
ATOM 1358 N N . LYS A 1 170 ? -9.629 10.367 4.660 1.00 92.81 170 LYS A N 1
ATOM 1359 C CA . LYS A 1 170 ? -8.583 10.666 5.644 1.00 92.81 170 LYS A CA 1
ATOM 1360 C C . LYS A 1 170 ? -9.197 10.647 7.045 1.00 92.81 170 LYS A C 1
ATOM 1362 O O . LYS A 1 170 ? -10.254 11.246 7.259 1.00 92.81 170 LYS A O 1
ATOM 1367 N N . MET A 1 171 ? -8.527 10.028 8.020 1.00 89.50 171 MET A N 1
ATOM 1368 C CA . MET A 1 171 ? -9.029 10.021 9.404 1.00 89.50 171 MET A CA 1
ATOM 1369 C C . MET A 1 171 ? -9.240 11.447 9.941 1.00 89.50 171 MET A C 1
ATOM 1371 O O . MET A 1 171 ? -10.215 11.721 10.638 1.00 89.50 171 MET A O 1
ATOM 1375 N N . SER A 1 172 ? -8.364 12.386 9.573 1.00 88.50 172 SER A N 1
ATOM 1376 C CA . SER A 1 172 ? -8.484 13.797 9.958 1.00 88.50 172 SER A CA 1
ATOM 1377 C C . SER A 1 172 ? -9.806 14.433 9.522 1.00 88.50 172 SER A C 1
ATOM 1379 O O . SER A 1 172 ? -10.345 15.250 10.262 1.00 88.50 172 SER A O 1
ATOM 1381 N N . PHE A 1 173 ? -10.362 14.036 8.374 1.00 88.12 173 PHE A N 1
ATOM 1382 C CA . PHE A 1 173 ? -11.679 14.484 7.921 1.00 88.12 173 PHE A CA 1
ATOM 1383 C C . PHE A 1 173 ? -12.794 13.907 8.800 1.00 88.12 173 PHE A C 1
ATOM 1385 O O . PHE A 1 173 ? -13.660 14.638 9.272 1.00 88.12 173 PHE A O 1
ATOM 1392 N N . LEU A 1 174 ? -12.732 12.609 9.112 1.00 83.81 174 LEU A N 1
ATOM 1393 C CA . LEU A 1 174 ? -13.715 11.946 9.976 1.00 83.81 174 LEU A CA 1
ATOM 1394 C C . LEU A 1 174 ? -13.760 12.517 11.402 1.00 83.81 174 LEU A C 1
ATOM 1396 O O . LEU A 1 174 ? -14.793 12.403 12.067 1.00 83.81 174 LEU A O 1
ATOM 1400 N N . LYS A 1 175 ? -12.659 13.104 11.882 1.00 82.25 175 LYS A N 1
ATOM 1401 C CA . LYS A 1 175 ? -12.572 13.755 13.199 1.00 82.25 175 LYS A CA 1
ATOM 1402 C C . LYS A 1 175 ? -13.274 15.115 13.264 1.00 82.25 175 LYS A C 1
ATOM 1404 O O . LYS A 1 175 ? -13.564 15.582 14.359 1.00 82.25 175 LYS A O 1
ATOM 1409 N N . GLN A 1 176 ? -13.562 15.749 12.127 1.00 84.31 176 GLN A N 1
ATOM 1410 C CA . GLN A 1 176 ? -14.214 17.068 12.098 1.00 84.31 176 GLN A CA 1
ATOM 1411 C C . GLN A 1 176 ? -15.697 17.000 12.485 1.00 84.31 176 GLN A C 1
ATOM 1413 O O . GLN A 1 176 ? -16.292 18.002 12.879 1.00 84.31 176 GLN A O 1
ATOM 1418 N N . PHE A 1 177 ? -16.303 15.817 12.398 1.00 79.94 177 PHE A N 1
ATOM 1419 C CA . PHE A 1 177 ? -17.704 15.611 12.736 1.00 79.94 177 PHE A CA 1
ATOM 1420 C C . PHE A 1 177 ? -17.853 15.345 14.234 1.00 79.94 177 PHE A C 1
ATOM 1422 O O . PHE A 1 177 ? -17.288 14.384 14.759 1.00 79.94 177 PHE A O 1
ATOM 1429 N N . LYS A 1 178 ? -18.644 16.180 14.924 1.00 64.06 178 LYS A N 1
ATOM 1430 C CA . LYS A 1 178 ? -19.019 15.948 16.327 1.00 64.06 178 LYS A CA 1
ATOM 1431 C C . LYS A 1 178 ? -19.759 14.616 16.435 1.00 64.06 178 LYS A C 1
ATOM 1433 O O . LYS A 1 178 ? -20.781 14.421 15.782 1.00 64.06 178 LYS A O 1
ATOM 1438 N N . ARG A 1 179 ? -19.250 13.713 17.272 1.00 68.38 179 ARG A N 1
ATOM 1439 C CA . ARG A 1 179 ? -19.854 12.400 17.526 1.00 68.38 179 ARG A CA 1
ATOM 1440 C C . ARG A 1 179 ? -20.515 12.409 18.895 1.00 68.38 179 ARG A C 1
ATOM 1442 O O . ARG A 1 179 ? -19.915 12.887 19.852 1.00 68.38 179 ARG A O 1
ATOM 1449 N N . SER A 1 180 ? -21.724 11.860 18.998 1.00 57.66 180 SER A N 1
ATOM 1450 C CA . SER A 1 180 ? -22.387 11.665 20.294 1.00 57.66 180 SER A CA 1
ATOM 1451 C C . SER A 1 180 ? -21.915 10.394 21.022 1.00 57.66 180 SER A C 1
ATOM 1453 O O . SER A 1 180 ? -22.421 10.100 22.098 1.00 57.66 180 SER A O 1
ATOM 1455 N N . GLY A 1 181 ? -20.957 9.638 20.462 1.00 64.38 181 GLY A N 1
ATOM 1456 C CA . GLY A 1 181 ? -20.435 8.391 21.031 1.00 64.38 181 GLY A CA 1
ATOM 1457 C C . GLY A 1 181 ? -19.077 7.961 20.453 1.00 64.38 181 GLY A C 1
ATOM 1458 O O . GLY A 1 181 ? -18.537 8.616 19.560 1.00 64.38 181 GLY A O 1
ATOM 1459 N N . LYS A 1 182 ? -18.524 6.856 20.983 1.00 61.34 182 LYS A N 1
ATOM 1460 C CA . LYS A 1 182 ? -17.208 6.294 20.602 1.00 61.34 182 LYS A CA 1
ATOM 1461 C C . LYS A 1 182 ? -17.220 5.487 19.295 1.00 61.34 182 LYS A C 1
ATOM 1463 O O . LYS A 1 182 ? -16.185 5.381 18.642 1.00 61.34 182 LYS A O 1
ATOM 1468 N N . ALA A 1 183 ? -18.371 4.939 18.904 1.00 63.50 183 ALA A N 1
ATOM 1469 C CA . ALA A 1 183 ? -18.521 4.189 17.660 1.00 63.50 183 ALA A CA 1
ATOM 1470 C C . ALA A 1 183 ? -18.727 5.130 16.464 1.00 63.50 183 ALA A C 1
ATOM 1472 O O . ALA A 1 183 ? -19.509 6.083 16.532 1.00 63.50 183 ALA A O 1
ATOM 1473 N N . LEU A 1 184 ? -18.042 4.849 15.353 1.00 67.50 184 LEU A N 1
ATOM 1474 C CA . LEU A 1 184 ? -18.475 5.352 14.052 1.00 67.50 184 LEU A CA 1
ATOM 1475 C C . LEU A 1 184 ? -19.756 4.610 13.672 1.00 67.50 184 LEU A C 1
ATOM 1477 O O . LEU A 1 184 ? -19.810 3.387 13.769 1.00 67.50 184 LEU A O 1
ATOM 1481 N N . GLY A 1 185 ? -20.781 5.348 13.245 1.00 65.56 185 GLY A N 1
ATOM 1482 C CA . GLY A 1 185 ? -21.929 4.724 12.591 1.00 65.56 185 GLY A CA 1
ATOM 1483 C C . GLY A 1 185 ? -21.468 3.943 11.360 1.00 65.56 185 GLY A C 1
ATOM 1484 O O . GLY A 1 185 ? -20.469 4.305 10.734 1.00 65.56 185 GLY A O 1
ATOM 1485 N N . GLU A 1 186 ? -22.181 2.872 11.020 1.00 70.81 186 GLU A N 1
ATOM 1486 C CA . GLU A 1 186 ? -21.844 2.057 9.854 1.00 70.81 186 GLU A CA 1
ATOM 1487 C C . GLU A 1 186 ? -21.816 2.900 8.577 1.00 70.81 186 GLU A C 1
ATOM 1489 O O . GLU A 1 186 ? -22.747 3.659 8.286 1.00 70.81 186 GLU A O 1
ATOM 1494 N N . PHE A 1 187 ? -20.764 2.732 7.777 1.00 81.50 187 PHE A N 1
ATOM 1495 C CA . PHE A 1 187 ? -20.728 3.316 6.446 1.00 81.50 187 PHE A CA 1
ATOM 1496 C C . PHE A 1 187 ? -21.741 2.620 5.526 1.00 81.50 187 PHE A C 1
ATOM 1498 O O . PHE A 1 187 ? -22.005 1.427 5.670 1.00 81.50 187 PHE A O 1
ATOM 1505 N N . PRO A 1 188 ? -22.315 3.337 4.547 1.00 81.31 188 PRO A N 1
ATOM 1506 C CA . PRO A 1 188 ? -23.288 2.758 3.624 1.00 81.31 188 PRO A CA 1
ATOM 1507 C C . PRO A 1 188 ? -22.668 1.748 2.643 1.00 81.31 188 PRO A C 1
ATOM 1509 O O . PRO A 1 188 ? -23.409 1.053 1.962 1.00 81.31 188 PRO A O 1
ATOM 1512 N N . MET A 1 189 ? -21.339 1.667 2.553 1.00 86.12 189 MET A N 1
ATOM 1513 C CA . MET A 1 189 ? -20.586 0.791 1.651 1.00 86.12 189 MET A CA 1
ATOM 1514 C C . MET A 1 189 ? -19.211 0.469 2.249 1.00 86.12 189 MET A C 1
ATOM 1516 O O . MET A 1 189 ? -18.856 1.014 3.297 1.00 86.12 189 MET A O 1
ATOM 1520 N N . ASN A 1 190 ? -18.430 -0.378 1.573 1.00 90.19 190 ASN A N 1
ATOM 1521 C CA . ASN A 1 190 ? -17.032 -0.603 1.934 1.00 90.19 190 ASN A CA 1
ATOM 1522 C C . ASN A 1 190 ? -16.245 0.706 1.869 1.00 90.19 190 ASN A C 1
ATOM 1524 O O . ASN A 1 190 ? -16.326 1.434 0.879 1.00 90.19 190 ASN A O 1
ATOM 1528 N N . MET A 1 191 ? -15.482 0.993 2.921 1.00 91.94 191 MET A N 1
ATOM 1529 C CA . MET A 1 191 ? -14.743 2.244 3.058 1.00 91.94 191 MET A CA 1
ATOM 1530 C C . MET A 1 191 ? -13.333 2.000 3.568 1.00 91.94 191 MET A C 1
ATOM 1532 O O . MET A 1 191 ? -13.104 1.199 4.472 1.00 91.94 191 MET A O 1
ATOM 1536 N N . ALA A 1 192 ? -12.393 2.770 3.039 1.00 95.56 192 ALA A N 1
ATOM 1537 C CA . ALA A 1 192 ? -11.029 2.829 3.529 1.00 95.56 192 ALA A CA 1
ATOM 1538 C C . ALA A 1 192 ? -10.803 4.084 4.382 1.00 95.56 192 ALA A C 1
ATOM 1540 O O . ALA A 1 192 ? -11.056 5.205 3.942 1.00 95.56 192 ALA A O 1
ATOM 1541 N N . ILE A 1 193 ? -10.270 3.921 5.587 1.00 95.06 193 ILE A N 1
ATOM 1542 C CA . ILE A 1 193 ? -9.790 5.021 6.418 1.00 95.06 193 ILE A CA 1
ATOM 1543 C C . ILE A 1 193 ? -8.277 5.109 6.263 1.00 95.06 193 ILE A C 1
ATOM 1545 O O . ILE A 1 193 ? -7.560 4.142 6.514 1.00 95.06 193 ILE A O 1
ATOM 1549 N N . THR A 1 194 ? -7.785 6.273 5.844 1.00 96.06 194 THR A N 1
ATOM 1550 C CA . THR A 1 194 ? -6.379 6.445 5.471 1.00 96.06 194 THR A CA 1
ATOM 1551 C C . THR A 1 194 ? -5.627 7.352 6.433 1.00 96.06 194 THR A C 1
ATOM 1553 O O . THR A 1 194 ? -6.122 8.423 6.809 1.00 96.06 194 THR A O 1
ATOM 1556 N N . TYR A 1 195 ? -4.382 6.978 6.694 1.00 95.25 195 TYR A N 1
ATOM 1557 C CA . TYR A 1 195 ? -3.314 7.823 7.209 1.00 95.25 195 TYR A CA 1
ATOM 1558 C C . TYR A 1 195 ? -2.196 7.886 6.169 1.00 95.25 195 TYR A C 1
ATOM 1560 O O . TYR A 1 195 ? -1.964 6.916 5.448 1.00 95.25 195 TYR A O 1
ATOM 1568 N N . ASP A 1 196 ? -1.480 9.002 6.104 1.00 92.31 196 ASP A N 1
ATOM 1569 C CA . ASP A 1 196 ? -0.153 8.992 5.488 1.00 92.31 196 ASP A CA 1
ATOM 1570 C C . ASP A 1 196 ? 0.831 8.369 6.488 1.00 92.31 196 ASP A C 1
ATOM 1572 O O . ASP A 1 196 ? 0.639 8.490 7.703 1.00 92.31 196 ASP A O 1
ATOM 1576 N N . PHE A 1 197 ? 1.868 7.682 6.006 1.00 92.56 197 PHE A N 1
ATOM 1577 C CA . PHE A 1 197 ? 2.837 7.054 6.895 1.00 92.56 197 PHE A CA 1
ATOM 1578 C C . PHE A 1 197 ? 3.508 8.100 7.792 1.00 92.56 197 PHE A C 1
ATOM 1580 O O . PHE A 1 197 ? 4.008 9.132 7.330 1.00 92.56 197 PHE A O 1
ATOM 1587 N N . PHE A 1 198 ? 3.493 7.839 9.100 1.00 90.62 198 PHE A N 1
ATOM 1588 C CA . PHE A 1 198 ? 3.938 8.803 10.098 1.00 90.62 198 PHE A CA 1
ATOM 1589 C C . PHE A 1 198 ? 5.414 9.134 9.914 1.00 90.62 198 PHE A C 1
ATOM 1591 O O . PHE A 1 198 ? 6.223 8.273 9.572 1.00 90.62 198 PHE A O 1
ATOM 1598 N N . LYS A 1 199 ? 5.786 10.389 10.170 1.00 86.31 199 LYS A N 1
ATOM 1599 C CA . LYS A 1 199 ? 7.190 10.832 10.146 1.00 86.31 199 LYS A CA 1
ATOM 1600 C C . LYS A 1 199 ? 7.845 10.762 11.524 1.00 86.31 199 LYS A C 1
ATOM 1602 O O . LYS A 1 199 ? 9.066 10.687 11.600 1.00 86.31 199 LYS A O 1
ATOM 1607 N N . ASP A 1 200 ? 7.030 10.742 12.574 1.00 91.31 200 ASP A N 1
ATOM 1608 C CA . ASP A 1 200 ? 7.444 10.790 13.973 1.00 91.31 200 ASP A CA 1
ATOM 1609 C C . ASP A 1 200 ? 6.827 9.624 14.761 1.00 91.31 200 ASP A C 1
ATOM 1611 O O . ASP A 1 200 ? 5.689 9.220 14.507 1.00 91.31 200 ASP A O 1
ATOM 1615 N N . LYS A 1 201 ? 7.580 9.086 15.726 1.00 92.50 201 LYS A N 1
ATOM 1616 C CA . LYS A 1 201 ? 7.135 7.988 16.596 1.00 92.50 201 LYS A CA 1
ATOM 1617 C C . LYS A 1 201 ? 5.945 8.386 17.475 1.00 92.50 201 LYS A C 1
ATOM 1619 O O . LYS A 1 201 ? 5.019 7.605 17.633 1.00 92.50 201 LYS A O 1
ATOM 1624 N N . THR A 1 202 ? 5.937 9.605 17.996 1.00 94.69 202 THR A N 1
ATOM 1625 C CA . THR A 1 202 ? 4.859 10.152 18.829 1.00 94.69 202 THR A CA 1
ATOM 1626 C C . THR A 1 202 ? 3.544 10.193 18.060 1.00 94.69 202 THR A C 1
ATOM 1628 O O . THR A 1 202 ? 2.509 9.806 18.591 1.00 94.69 202 THR A O 1
ATOM 1631 N N . GLN A 1 203 ? 3.585 10.614 16.789 1.00 93.56 203 GLN A N 1
ATOM 1632 C CA . GLN A 1 203 ? 2.399 10.636 15.926 1.00 93.56 203 GLN A CA 1
ATOM 1633 C C . GLN A 1 203 ? 1.865 9.226 15.664 1.00 93.56 203 GLN A C 1
ATOM 1635 O O . GLN A 1 203 ? 0.654 9.022 15.681 1.00 93.56 203 GLN A O 1
ATOM 1640 N N . LEU A 1 204 ? 2.765 8.262 15.450 1.00 94.88 204 LEU A N 1
ATOM 1641 C CA . LEU A 1 204 ? 2.413 6.853 15.295 1.00 94.88 204 LEU A CA 1
ATOM 1642 C C . LEU A 1 204 ? 1.751 6.314 16.565 1.00 94.88 204 LEU A C 1
ATOM 1644 O O . LEU A 1 204 ? 0.654 5.770 16.489 1.00 94.88 204 LEU A O 1
ATOM 1648 N N . ASP A 1 205 ? 2.387 6.497 17.724 1.00 95.62 205 ASP A N 1
ATOM 1649 C CA . ASP A 1 205 ? 1.891 5.996 19.008 1.00 95.62 205 ASP A CA 1
ATOM 1650 C C . ASP A 1 205 ? 0.519 6.592 19.353 1.00 95.62 205 ASP A C 1
ATOM 1652 O O . ASP A 1 205 ? -0.390 5.862 19.744 1.00 95.62 205 ASP A O 1
ATOM 1656 N N . GLN A 1 206 ? 0.338 7.897 19.135 1.00 94.44 206 GLN A N 1
ATOM 1657 C CA . GLN A 1 206 ? -0.953 8.562 19.312 1.00 94.44 206 GLN A CA 1
ATOM 1658 C C . GLN A 1 206 ? -2.015 8.007 18.362 1.00 94.44 206 GLN A C 1
ATOM 1660 O O . GLN A 1 206 ? -3.116 7.697 18.802 1.00 94.44 206 GLN A O 1
ATOM 1665 N N . ALA A 1 207 ? -1.700 7.851 17.075 1.00 93.25 207 ALA A N 1
ATOM 1666 C CA . ALA A 1 207 ? -2.663 7.349 16.104 1.00 93.25 207 ALA A CA 1
ATOM 1667 C C . ALA A 1 207 ? -3.065 5.891 16.370 1.00 93.25 207 ALA A C 1
ATOM 1669 O O . ALA A 1 207 ? -4.236 5.553 16.232 1.00 93.25 207 ALA A O 1
ATOM 1670 N N . VAL A 1 208 ? -2.122 5.035 16.777 1.00 95.00 208 VAL A N 1
ATOM 1671 C CA . VAL A 1 208 ? -2.418 3.656 17.193 1.00 95.00 208 VAL A CA 1
ATOM 1672 C C . VAL A 1 208 ? -3.320 3.656 18.422 1.00 95.00 208 VAL A C 1
ATOM 1674 O O . VAL A 1 208 ? -4.334 2.964 18.420 1.00 95.00 208 VAL A O 1
ATOM 1677 N N . GLN A 1 209 ? -2.992 4.446 19.448 1.00 93.75 209 GLN A N 1
ATOM 1678 C CA . GLN A 1 209 ? -3.810 4.517 20.658 1.00 93.75 209 GLN A CA 1
ATOM 1679 C C . GLN A 1 209 ? -5.231 4.994 20.338 1.00 93.75 209 GLN A C 1
ATOM 1681 O O . GLN A 1 209 ? -6.204 4.396 20.783 1.00 93.75 209 GLN A O 1
ATOM 1686 N N . GLU A 1 210 ? -5.366 6.012 19.488 1.00 91.19 210 GLU A N 1
ATOM 1687 C CA . GLU A 1 210 ? -6.668 6.471 19.007 1.00 91.19 210 GLU A CA 1
ATOM 1688 C C . GLU A 1 210 ? -7.442 5.385 18.255 1.00 91.19 210 GLU A C 1
ATOM 1690 O O . GLU A 1 210 ? -8.661 5.329 18.386 1.00 91.19 210 GLU A O 1
ATOM 1695 N N . LEU A 1 211 ? -6.774 4.547 17.455 1.00 91.69 211 LEU A N 1
ATOM 1696 C CA . LEU A 1 211 ? -7.419 3.448 16.735 1.00 91.69 211 LEU A CA 1
ATOM 1697 C C . LEU A 1 211 ? -7.921 2.370 17.697 1.00 91.69 211 LEU A C 1
ATOM 1699 O O . LEU A 1 211 ? -9.049 1.915 17.536 1.00 91.69 211 LEU A O 1
ATOM 1703 N N . VAL A 1 212 ? -7.128 2.022 18.710 1.00 91.00 212 VAL A N 1
ATOM 1704 C CA . VAL A 1 212 ? -7.514 1.080 19.773 1.00 91.00 212 VAL A CA 1
ATOM 1705 C C . VAL A 1 212 ? -8.695 1.617 20.585 1.00 91.00 212 VAL A C 1
ATOM 1707 O O . VAL A 1 212 ? -9.636 0.884 20.886 1.00 91.00 212 VAL A O 1
ATOM 1710 N N . ASP A 1 213 ? -8.681 2.911 20.900 1.00 89.06 213 ASP A N 1
ATOM 1711 C CA . ASP A 1 213 ? -9.759 3.564 21.645 1.00 89.06 213 ASP A CA 1
ATOM 1712 C C . ASP A 1 213 ? -10.998 3.835 20.774 1.00 89.06 213 ASP A C 1
ATOM 1714 O O . ASP A 1 213 ? -12.104 4.044 21.293 1.00 89.06 213 ASP A O 1
ATOM 1718 N N . SER A 1 214 ? -10.831 3.834 19.447 1.00 82.50 214 SER A N 1
ATOM 1719 C CA . SER A 1 214 ? -11.923 3.934 18.492 1.00 82.50 214 SER A CA 1
ATOM 1720 C C . SER A 1 214 ? -12.643 2.595 18.423 1.00 82.50 214 SER A C 1
ATOM 1722 O O . SER A 1 214 ? -12.055 1.564 18.125 1.00 82.50 214 SER A O 1
ATOM 1724 N N . TRP A 1 215 ? -13.951 2.583 18.659 1.00 80.69 215 TRP A N 1
ATOM 1725 C CA . TRP A 1 215 ? -14.759 1.366 18.521 1.00 80.69 215 TRP A CA 1
ATOM 1726 C C . TRP A 1 215 ? -15.037 1.036 17.042 1.00 80.69 215 TRP A C 1
ATOM 1728 O O . TRP A 1 215 ? -16.161 0.712 16.669 1.00 80.69 215 TRP A O 1
ATOM 1738 N N . ILE A 1 216 ? -14.036 1.209 16.176 1.00 85.94 216 ILE A N 1
ATOM 1739 C CA . ILE A 1 216 ? -14.100 0.903 14.750 1.00 85.94 216 ILE A CA 1
ATOM 1740 C C . ILE A 1 216 ? -13.559 -0.509 14.560 1.00 85.94 216 ILE A C 1
ATOM 1742 O O . ILE A 1 216 ? -12.402 -0.785 14.865 1.00 85.94 216 ILE A O 1
ATOM 1746 N N . THR A 1 217 ? -14.376 -1.396 14.004 1.00 88.75 217 THR A N 1
ATOM 1747 C CA . THR A 1 217 ? -13.908 -2.716 13.583 1.00 88.75 217 THR A CA 1
ATOM 1748 C C . THR A 1 217 ? -13.328 -2.626 12.179 1.00 88.75 217 THR A C 1
ATOM 1750 O O . THR A 1 217 ? -14.025 -2.253 11.232 1.00 88.75 217 THR A O 1
ATOM 1753 N N . PHE A 1 218 ? -12.054 -2.988 12.047 1.00 92.94 218 PHE A N 1
ATOM 1754 C CA . PHE A 1 218 ? -11.379 -3.067 10.759 1.00 92.94 218 PHE A CA 1
ATOM 1755 C C . PHE A 1 218 ? -11.399 -4.501 10.239 1.00 92.94 218 PHE A C 1
ATOM 1757 O O . PHE A 1 218 ? -11.069 -5.440 10.960 1.00 92.94 218 PHE A O 1
ATOM 1764 N N . ALA A 1 219 ? -11.811 -4.667 8.987 1.00 94.12 219 ALA A N 1
ATOM 1765 C CA . ALA A 1 219 ? -11.797 -5.950 8.306 1.00 94.12 219 ALA A CA 1
ATOM 1766 C C . ALA A 1 219 ? -10.411 -6.236 7.725 1.00 94.12 219 ALA A C 1
ATOM 1768 O O . ALA A 1 219 ? -9.683 -5.330 7.314 1.00 94.12 219 ALA A O 1
ATOM 1769 N N . ASP A 1 220 ? -10.068 -7.517 7.641 1.00 95.00 220 ASP A N 1
ATOM 1770 C CA . ASP A 1 220 ? -8.848 -7.956 6.984 1.00 95.00 220 ASP A CA 1
ATOM 1771 C C . ASP A 1 220 ? -9.072 -8.071 5.471 1.00 95.00 220 ASP A C 1
ATOM 1773 O O . ASP A 1 220 ? -9.928 -8.822 4.999 1.00 95.00 220 ASP A O 1
ATOM 1777 N N . TYR A 1 221 ? -8.289 -7.308 4.707 1.00 95.38 221 TYR A N 1
ATOM 1778 C CA . TYR A 1 221 ? -8.379 -7.252 3.249 1.00 95.38 221 TYR A CA 1
ATOM 1779 C C . TYR A 1 221 ? -8.148 -8.625 2.602 1.00 95.38 221 TYR A C 1
ATOM 1781 O O . TYR A 1 221 ? -8.775 -8.935 1.599 1.00 95.38 221 TYR A O 1
ATOM 1789 N N . LYS A 1 222 ? -7.370 -9.512 3.236 1.00 94.88 222 LYS A N 1
ATOM 1790 C CA . LYS A 1 222 ? -7.084 -10.871 2.735 1.00 94.88 222 LYS A CA 1
ATOM 1791 C C . LYS A 1 222 ? -8.313 -11.789 2.647 1.00 94.88 222 LYS A C 1
ATOM 1793 O O . LYS A 1 222 ? -8.264 -12.861 2.044 1.00 94.88 222 LYS A O 1
ATOM 1798 N N . TYR A 1 223 ? -9.426 -11.433 3.289 1.00 93.25 223 TYR A N 1
ATOM 1799 C CA . TYR A 1 223 ? -10.660 -12.218 3.180 1.00 93.25 223 TYR A CA 1
ATOM 1800 C C . TYR A 1 223 ? -11.399 -11.969 1.867 1.00 93.25 223 TYR A C 1
ATOM 1802 O O . TYR A 1 223 ? -12.077 -12.876 1.379 1.00 93.25 223 TYR A O 1
ATOM 1810 N N . GLY A 1 224 ? -11.243 -10.778 1.282 1.00 91.88 224 GLY A N 1
ATOM 1811 C CA . GLY A 1 224 ? -11.789 -10.460 -0.031 1.00 91.88 224 GLY A CA 1
ATOM 1812 C C . GLY A 1 224 ? -11.111 -11.268 -1.135 1.00 91.88 224 GLY A C 1
ATOM 1813 O O . GLY A 1 224 ? -9.975 -11.718 -0.988 1.00 91.88 224 GLY A O 1
ATOM 1814 N N . TYR A 1 225 ? -11.816 -11.464 -2.253 1.00 94.81 225 TYR A N 1
ATOM 1815 C CA . TYR A 1 225 ? -11.174 -11.992 -3.451 1.00 94.81 225 TYR A CA 1
ATOM 1816 C C . TYR A 1 225 ? -10.399 -10.878 -4.150 1.00 94.81 225 TYR A C 1
ATOM 1818 O O . TYR A 1 225 ? -10.988 -9.913 -4.640 1.00 94.81 225 TYR A O 1
ATOM 1826 N N . HIS A 1 226 ? -9.087 -11.060 -4.218 1.00 97.00 226 HIS A N 1
ATOM 1827 C CA . HIS A 1 226 ? -8.155 -10.152 -4.868 1.00 97.00 226 HIS A CA 1
ATOM 1828 C C . HIS A 1 226 ? -7.269 -10.942 -5.820 1.00 97.00 226 HIS A C 1
ATOM 1830 O O . HIS A 1 226 ? -6.864 -12.060 -5.503 1.00 97.00 226 HIS A O 1
ATOM 1836 N N . GLU A 1 227 ? -6.974 -10.368 -6.980 1.00 97.62 227 GLU A N 1
ATOM 1837 C CA . GLU A 1 227 ? -6.091 -10.960 -7.977 1.00 97.62 227 GLU A CA 1
ATOM 1838 C C . GLU A 1 227 ? -5.235 -9.875 -8.626 1.00 97.62 227 GLU A C 1
ATOM 1840 O O . GLU A 1 227 ? -5.732 -8.816 -9.029 1.00 97.62 227 GLU A O 1
ATOM 1845 N N . VAL A 1 228 ? -3.941 -10.168 -8.718 1.00 98.00 228 VAL A N 1
ATOM 1846 C CA . VAL A 1 228 ? -2.949 -9.380 -9.439 1.00 98.00 228 VAL A CA 1
ATOM 1847 C C . VAL A 1 228 ? -2.229 -10.305 -10.406 1.00 98.00 228 VAL A C 1
ATOM 1849 O O . VAL A 1 228 ? -1.736 -11.358 -10.000 1.00 98.00 228 VAL A O 1
ATOM 1852 N N . ARG A 1 229 ? -2.168 -9.933 -11.684 1.00 97.81 229 ARG A N 1
ATOM 1853 C CA . ARG A 1 229 ? -1.608 -10.795 -12.728 1.00 97.81 229 ARG A CA 1
ATOM 1854 C C . ARG A 1 229 ? -0.663 -10.035 -13.644 1.00 97.81 229 ARG A C 1
ATOM 1856 O O . ARG A 1 229 ? -1.095 -9.119 -14.337 1.00 97.81 229 ARG A O 1
ATOM 1863 N N . THR A 1 230 ? 0.588 -10.474 -13.689 1.00 97.06 230 THR A N 1
ATOM 1864 C CA . THR A 1 230 ? 1.595 -10.109 -14.698 1.00 97.06 230 THR A CA 1
ATOM 1865 C C . THR A 1 230 ? 1.744 -11.247 -15.714 1.00 97.06 230 THR A C 1
ATOM 1867 O O . THR A 1 230 ? 1.012 -12.237 -15.654 1.00 97.06 230 THR A O 1
ATOM 1870 N N . GLN A 1 231 ? 2.667 -11.131 -16.674 1.00 96.00 231 GLN A N 1
ATOM 1871 C CA . GLN A 1 231 ? 3.013 -12.265 -17.536 1.00 96.00 231 GLN A CA 1
ATOM 1872 C C . GLN A 1 231 ? 3.716 -13.392 -16.764 1.00 96.00 231 GLN A C 1
ATOM 1874 O O . GLN A 1 231 ? 3.537 -14.560 -17.105 1.00 96.00 231 GLN A O 1
ATOM 1879 N N . ALA A 1 232 ? 4.512 -13.055 -15.745 1.00 97.06 232 ALA A N 1
ATOM 1880 C CA . ALA A 1 232 ? 5.317 -14.022 -15.001 1.00 97.06 232 ALA A CA 1
ATOM 1881 C C . ALA A 1 232 ? 4.605 -14.583 -13.762 1.00 97.06 232 ALA A C 1
ATOM 1883 O O . ALA A 1 232 ? 4.833 -15.737 -13.399 1.00 97.06 232 ALA A O 1
ATOM 1884 N N . ASN A 1 233 ? 3.748 -13.787 -13.119 1.00 98.06 233 ASN A N 1
ATOM 1885 C CA . ASN A 1 233 ? 3.205 -14.086 -11.803 1.00 98.06 233 ASN A CA 1
ATOM 1886 C C . ASN A 1 233 ? 1.684 -13.899 -11.726 1.00 98.06 233 ASN A C 1
ATOM 1888 O O . ASN A 1 233 ? 1.103 -12.967 -12.283 1.00 98.06 233 ASN A O 1
ATOM 1892 N N . THR A 1 234 ? 1.027 -14.774 -10.967 1.00 98.38 234 THR A N 1
ATOM 1893 C CA . THR A 1 234 ? -0.365 -14.616 -10.528 1.00 98.38 234 THR A CA 1
ATOM 1894 C C . THR A 1 234 ? -0.410 -14.620 -9.008 1.00 98.38 234 THR A C 1
ATOM 1896 O O . THR A 1 234 ? -0.114 -15.630 -8.371 1.00 98.38 234 THR A O 1
ATOM 1899 N N . ILE A 1 235 ? -0.800 -13.495 -8.423 1.00 98.50 235 ILE A N 1
ATOM 1900 C CA . ILE A 1 235 ? -0.968 -13.312 -6.986 1.00 98.50 235 ILE A CA 1
ATOM 1901 C C . ILE A 1 235 ? -2.460 -13.263 -6.690 1.00 98.50 235 ILE A C 1
ATOM 1903 O O . ILE A 1 235 ? -3.207 -12.568 -7.376 1.00 98.50 235 ILE A O 1
ATOM 1907 N N . SER A 1 236 ? -2.912 -13.980 -5.666 1.00 97.75 236 SER A N 1
ATOM 1908 C CA . SER A 1 236 ? -4.313 -13.922 -5.259 1.00 97.75 236 SER A CA 1
ATOM 1909 C C . SER A 1 236 ? -4.503 -14.011 -3.754 1.00 97.75 236 SER A C 1
ATOM 1911 O O . SER A 1 236 ? -3.654 -14.515 -3.016 1.00 97.75 236 SER A O 1
ATOM 1913 N N . SER A 1 237 ? -5.651 -13.516 -3.305 1.00 96.50 237 SER A N 1
ATOM 1914 C CA . SER A 1 237 ? -6.117 -13.672 -1.936 1.00 96.50 237 SER A CA 1
ATOM 1915 C C . SER A 1 237 ? -7.589 -14.044 -1.900 1.00 96.50 237 SER A C 1
ATOM 1917 O O . SER A 1 237 ? -8.360 -13.637 -2.773 1.00 96.50 237 SER A O 1
ATOM 1919 N N . ARG A 1 238 ? -7.954 -14.882 -0.926 1.00 94.00 238 ARG A N 1
ATOM 1920 C CA . ARG A 1 238 ? -9.327 -15.310 -0.645 1.00 94.00 238 ARG A CA 1
ATOM 1921 C C . ARG A 1 238 ? -9.375 -15.962 0.73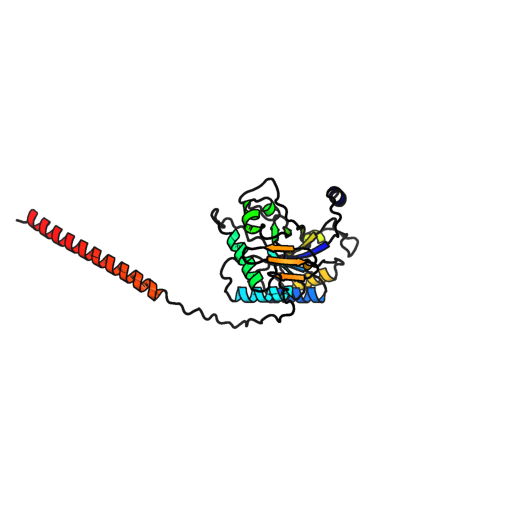3 1.00 94.00 238 ARG A C 1
ATOM 1923 O O . ARG A 1 238 ? -8.518 -16.787 1.044 1.00 94.00 238 ARG A O 1
ATOM 1930 N N . ASN A 1 239 ? -10.409 -15.665 1.523 1.00 90.56 239 ASN A N 1
ATOM 1931 C CA . ASN A 1 239 ? -10.660 -16.311 2.821 1.00 90.56 239 ASN A CA 1
ATOM 1932 C C . ASN A 1 239 ? -9.446 -16.271 3.777 1.00 90.56 239 ASN A C 1
ATOM 1934 O O . ASN A 1 239 ? -9.180 -17.235 4.491 1.00 90.56 239 ASN A O 1
ATOM 1938 N N . GLY A 1 240 ? -8.669 -15.185 3.746 1.00 88.81 240 GLY A N 1
ATOM 1939 C CA . GLY A 1 240 ? -7.492 -14.995 4.594 1.00 88.81 240 GLY A CA 1
ATOM 1940 C C . GLY A 1 240 ? -6.211 -15.646 4.064 1.00 88.81 240 GLY A C 1
ATOM 1941 O O . GLY A 1 240 ? -5.142 -15.393 4.611 1.00 88.81 240 GLY A O 1
ATOM 1942 N N . SER A 1 241 ? -6.283 -16.447 2.996 1.00 91.19 241 SER A N 1
ATOM 1943 C CA . SER A 1 241 ? -5.106 -17.045 2.355 1.00 91.19 241 SER A CA 1
ATOM 1944 C C . SER A 1 241 ? -4.470 -16.101 1.335 1.00 91.19 241 SER A C 1
ATOM 1946 O O . SER A 1 241 ? -5.157 -15.306 0.687 1.00 91.19 241 SER A O 1
ATOM 1948 N N . LEU A 1 242 ? -3.151 -16.221 1.182 1.00 95.31 242 LEU A N 1
ATOM 1949 C CA . LEU A 1 242 ? -2.341 -15.528 0.183 1.00 95.31 242 LEU A CA 1
ATOM 1950 C C . LEU A 1 242 ? -1.638 -16.560 -0.689 1.00 95.31 242 LEU A C 1
ATOM 1952 O O . LEU A 1 242 ? -0.993 -17.469 -0.168 1.00 95.31 242 LEU A O 1
ATOM 1956 N N . LEU A 1 243 ? -1.745 -16.402 -2.003 1.00 96.31 243 LEU A N 1
ATOM 1957 C CA . LEU A 1 243 ? -1.184 -17.318 -2.987 1.00 96.31 243 LEU A CA 1
ATOM 1958 C C . LEU A 1 243 ? -0.331 -16.540 -3.990 1.00 96.31 243 LEU A C 1
ATOM 1960 O O . LEU A 1 243 ? -0.784 -15.529 -4.521 1.00 96.31 243 LEU A O 1
ATOM 1964 N N . ILE A 1 244 ? 0.863 -17.044 -4.293 1.00 97.56 244 ILE A N 1
ATOM 1965 C CA . ILE A 1 244 ? 1.699 -16.599 -5.415 1.00 97.56 244 ILE A CA 1
ATOM 1966 C C . ILE A 1 244 ? 1.925 -17.819 -6.307 1.00 97.56 244 ILE A C 1
ATOM 1968 O O . ILE A 1 244 ? 2.407 -18.853 -5.849 1.00 97.56 244 ILE A O 1
ATOM 1972 N N . ASN A 1 245 ? 1.515 -17.728 -7.571 1.00 97.31 245 ASN A N 1
ATOM 1973 C CA . ASN A 1 245 ? 1.561 -18.812 -8.558 1.00 97.31 245 ASN A CA 1
ATOM 1974 C C . ASN A 1 245 ? 0.896 -20.111 -8.067 1.00 97.31 245 ASN A C 1
ATOM 1976 O O . ASN A 1 245 ? 1.362 -21.211 -8.342 1.00 97.31 245 ASN A O 1
ATOM 1980 N N . GLY A 1 246 ? -0.195 -19.978 -7.304 1.00 94.31 246 GLY A N 1
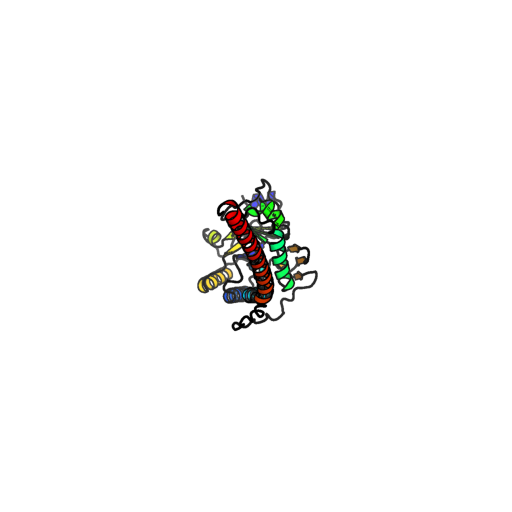ATOM 1981 C CA . GLY A 1 246 ? -0.931 -21.104 -6.721 1.00 94.31 246 GLY A CA 1
ATOM 1982 C C . GLY A 1 246 ? -0.303 -21.710 -5.459 1.00 94.31 246 GLY A C 1
ATOM 1983 O O . GLY A 1 246 ? -0.903 -22.599 -4.859 1.00 94.31 246 GLY A O 1
ATOM 1984 N N . HIS A 1 247 ? 0.857 -21.222 -5.017 1.00 95.12 247 HIS A N 1
ATOM 1985 C CA . HIS A 1 247 ? 1.511 -21.660 -3.785 1.00 95.12 247 HIS A CA 1
ATOM 1986 C C . HIS A 1 247 ? 1.206 -20.706 -2.631 1.00 95.12 247 HIS A C 1
ATOM 1988 O O . HIS A 1 247 ? 1.229 -19.489 -2.808 1.00 95.12 247 HIS A O 1
ATOM 1994 N N . ASN A 1 248 ? 0.940 -21.252 -1.440 1.00 92.81 248 ASN A N 1
ATOM 1995 C CA . ASN A 1 248 ? 0.705 -20.438 -0.247 1.00 92.81 248 ASN A CA 1
ATOM 1996 C C . ASN A 1 248 ? 1.943 -19.609 0.098 1.00 92.81 248 ASN A C 1
ATOM 1998 O O . ASN A 1 248 ? 3.058 -20.132 0.146 1.00 92.81 248 ASN A O 1
ATOM 2002 N N . VAL A 1 249 ? 1.722 -18.330 0.390 1.00 90.69 249 VAL A N 1
ATOM 2003 C CA . VAL A 1 249 ? 2.758 -17.462 0.946 1.00 90.69 249 VAL A CA 1
ATOM 2004 C C . VAL A 1 249 ? 3.034 -17.893 2.380 1.00 90.69 249 VAL A C 1
ATOM 2006 O O . VAL A 1 249 ? 2.131 -17.940 3.215 1.00 90.69 249 VAL A O 1
ATOM 2009 N N . ASP A 1 250 ? 4.293 -18.201 2.670 1.00 82.69 250 ASP A N 1
ATOM 2010 C CA . ASP A 1 250 ? 4.729 -18.553 4.015 1.00 82.69 250 ASP A CA 1
ATOM 2011 C C . ASP A 1 250 ? 4.865 -17.295 4.885 1.00 82.69 250 ASP A C 1
ATOM 2013 O O . ASP A 1 250 ? 5.851 -16.561 4.811 1.00 82.69 250 ASP A O 1
ATOM 2017 N N . LEU A 1 251 ? 3.850 -17.055 5.716 1.00 80.31 251 LEU A N 1
ATOM 2018 C CA . LEU A 1 251 ? 3.813 -15.947 6.673 1.00 80.31 251 LEU A CA 1
ATOM 2019 C C . LEU A 1 251 ? 4.598 -16.233 7.963 1.00 80.31 251 LEU A C 1
ATOM 2021 O O . LEU A 1 251 ? 4.826 -15.315 8.745 1.00 80.31 251 LEU A O 1
ATOM 2025 N N . ASN A 1 252 ? 5.028 -17.479 8.183 1.00 67.00 252 ASN A N 1
ATOM 2026 C CA . ASN A 1 252 ? 5.744 -17.894 9.390 1.00 67.00 252 ASN A CA 1
ATOM 2027 C C . ASN A 1 252 ? 7.267 -17.889 9.212 1.00 67.00 252 ASN A C 1
ATOM 2029 O O . ASN A 1 252 ? 7.999 -18.077 10.186 1.00 67.00 252 ASN A O 1
ATOM 2033 N N . ASN A 1 253 ? 7.764 -17.684 7.990 1.00 55.31 253 ASN A N 1
ATOM 2034 C CA . ASN A 1 253 ? 9.196 -17.690 7.736 1.00 55.31 253 ASN A CA 1
ATOM 2035 C C . ASN A 1 253 ? 9.879 -16.497 8.419 1.00 55.31 253 ASN A C 1
ATOM 2037 O O . ASN A 1 253 ? 9.525 -15.336 8.200 1.00 55.31 253 ASN A O 1
ATOM 2041 N N . SER A 1 254 ? 10.882 -16.788 9.248 1.00 47.47 254 SER A N 1
ATOM 2042 C CA . SER A 1 254 ? 11.652 -15.794 9.993 1.00 47.47 254 SER A CA 1
ATOM 2043 C C . SER A 1 254 ? 12.270 -14.771 9.038 1.00 47.47 254 SER A C 1
ATOM 2045 O O . SER A 1 254 ? 13.095 -15.124 8.190 1.00 47.47 254 SER A O 1
ATOM 2047 N N . VAL A 1 255 ? 11.869 -13.508 9.185 1.00 56.75 255 VAL A N 1
ATOM 2048 C CA . VAL A 1 255 ? 12.404 -12.366 8.433 1.00 56.75 255 VAL A CA 1
ATOM 2049 C C . VAL A 1 255 ? 13.926 -12.369 8.515 1.00 56.75 255 VAL A C 1
ATOM 2051 O O . VAL A 1 255 ? 14.501 -12.488 9.600 1.00 56.75 255 VAL A O 1
ATOM 2054 N N . LYS A 1 256 ? 14.597 -12.277 7.364 1.00 55.50 256 LYS A N 1
ATOM 2055 C CA . LYS A 1 256 ? 16.061 -12.307 7.337 1.00 55.50 256 LYS A CA 1
ATOM 2056 C C . LYS A 1 256 ? 16.577 -10.947 7.799 1.00 55.50 256 LYS A C 1
ATOM 2058 O O . LYS A 1 256 ? 16.372 -9.944 7.125 1.00 55.50 256 LYS A O 1
ATOM 2063 N N . SER A 1 257 ? 17.276 -10.912 8.934 1.00 45.19 257 SER A N 1
ATOM 2064 C CA . SER A 1 257 ? 17.973 -9.702 9.383 1.00 45.19 257 SER A CA 1
ATOM 2065 C C . SER A 1 257 ? 19.112 -9.382 8.412 1.00 45.19 257 SER A C 1
ATOM 2067 O O . SER A 1 257 ? 20.120 -10.090 8.350 1.00 45.19 257 SER A O 1
ATOM 2069 N N . ILE A 1 258 ? 18.938 -8.335 7.606 1.00 52.22 258 ILE A N 1
ATOM 2070 C CA . ILE A 1 258 ? 19.991 -7.812 6.735 1.00 52.22 258 ILE A CA 1
ATOM 2071 C C . ILE A 1 258 ? 20.792 -6.805 7.565 1.00 52.22 258 ILE A C 1
ATOM 2073 O O . ILE A 1 258 ? 20.303 -5.713 7.855 1.00 52.22 258 ILE A O 1
ATOM 2077 N N . SER A 1 259 ? 22.012 -7.191 7.958 1.00 39.72 259 SER A N 1
ATOM 2078 C CA . SER A 1 259 ? 22.931 -6.372 8.764 1.00 39.72 259 SER A CA 1
ATOM 2079 C C . SER A 1 259 ? 23.050 -4.928 8.247 1.00 39.72 259 SER A C 1
ATOM 2081 O O . SER A 1 259 ? 23.163 -4.693 7.039 1.00 39.72 259 SER A O 1
ATOM 2083 N N . SER A 1 260 ? 23.063 -3.959 9.173 1.00 47.69 260 SER A N 1
ATOM 2084 C CA . SER A 1 260 ? 23.326 -2.536 8.899 1.00 47.69 260 SER A CA 1
ATOM 2085 C C . SER A 1 260 ? 24.719 -2.283 8.323 1.00 47.69 260 SER A C 1
ATOM 2087 O O . SER A 1 260 ? 24.919 -1.268 7.658 1.00 47.69 260 SER A O 1
ATOM 2089 N N . ASP A 1 261 ? 25.643 -3.224 8.523 1.00 40.34 261 ASP A N 1
ATOM 2090 C CA . ASP A 1 261 ? 27.069 -3.077 8.221 1.00 40.34 261 ASP A CA 1
ATOM 2091 C C . ASP A 1 261 ? 27.438 -3.715 6.875 1.00 40.34 261 ASP A C 1
ATOM 2093 O O . ASP A 1 261 ? 28.576 -4.121 6.640 1.00 40.34 261 ASP A O 1
ATOM 2097 N N . TYR A 1 262 ? 26.467 -3.831 5.965 1.00 37.03 262 TYR A N 1
ATOM 2098 C CA . TYR A 1 262 ? 26.721 -4.340 4.626 1.00 37.03 262 TYR A CA 1
ATOM 2099 C C . TYR A 1 262 ? 27.471 -3.287 3.806 1.00 37.03 262 TYR A C 1
ATOM 2101 O O . TYR A 1 262 ? 26.881 -2.481 3.082 1.00 37.03 262 TYR A O 1
ATOM 2109 N N . THR A 1 263 ? 28.797 -3.296 3.923 1.00 29.80 263 THR A N 1
ATOM 2110 C CA . THR A 1 263 ? 29.685 -2.644 2.967 1.00 29.80 263 THR A CA 1
ATOM 2111 C C . THR A 1 263 ? 29.367 -3.244 1.610 1.00 29.80 263 THR A C 1
ATOM 2113 O O . THR A 1 263 ? 29.605 -4.430 1.374 1.00 29.80 263 THR A O 1
ATOM 2116 N N . TYR A 1 264 ? 28.783 -2.435 0.729 1.00 35.47 264 TYR A N 1
ATOM 2117 C CA . TYR A 1 264 ? 28.646 -2.776 -0.674 1.00 35.47 264 TYR A CA 1
ATOM 2118 C C . TYR A 1 264 ? 30.039 -3.183 -1.160 1.00 35.47 264 TYR A C 1
ATOM 2120 O O . TYR A 1 264 ? 30.919 -2.338 -1.326 1.00 35.47 264 TYR A O 1
ATOM 2128 N N . ARG A 1 265 ? 30.265 -4.485 -1.372 1.00 37.84 265 ARG A N 1
ATOM 2129 C CA . ARG A 1 265 ? 31.219 -4.871 -2.397 1.00 37.84 265 ARG A CA 1
ATOM 2130 C C . ARG A 1 265 ? 30.549 -4.377 -3.661 1.00 37.84 265 ARG A C 1
ATOM 2132 O O . ARG A 1 265 ? 29.648 -5.041 -4.164 1.00 37.84 265 ARG A O 1
ATOM 2139 N N . GLN A 1 266 ? 30.937 -3.173 -4.096 1.00 36.75 266 GLN A N 1
ATOM 2140 C CA . GLN A 1 266 ? 30.926 -2.855 -5.515 1.00 36.75 266 GLN A CA 1
ATOM 2141 C C . GLN A 1 266 ? 31.349 -4.154 -6.177 1.00 36.75 266 GLN A C 1
ATOM 2143 O O . GLN A 1 266 ? 32.448 -4.635 -5.885 1.00 36.75 266 GLN A O 1
ATOM 2148 N N . GLU A 1 267 ? 30.460 -4.763 -6.969 1.00 37.72 267 GLU A N 1
ATOM 2149 C CA . GLU A 1 267 ? 30.945 -5.620 -8.040 1.00 37.72 267 GLU A CA 1
ATOM 2150 C C . GLU A 1 267 ? 32.131 -4.858 -8.601 1.00 37.72 267 GLU A C 1
ATOM 2152 O O . GLU A 1 267 ? 31.969 -3.673 -8.930 1.00 37.72 267 GLU A O 1
ATOM 2157 N N . GLU A 1 268 ? 33.323 -5.464 -8.486 1.00 34.88 268 GLU A N 1
ATOM 2158 C CA . GLU A 1 268 ? 34.578 -4.848 -8.893 1.00 34.88 268 GLU A CA 1
ATOM 2159 C C . GLU A 1 268 ? 34.263 -4.051 -10.135 1.00 34.88 268 GLU A C 1
ATOM 2161 O O . GLU A 1 268 ? 33.645 -4.613 -11.044 1.00 34.88 268 GLU A O 1
ATOM 2166 N N . GLN A 1 269 ? 34.578 -2.751 -10.135 1.00 37.00 269 GLN A N 1
ATOM 2167 C CA . GLN A 1 269 ? 34.505 -1.965 -11.351 1.00 37.00 269 GLN A CA 1
ATOM 2168 C C . GLN A 1 269 ? 35.202 -2.810 -12.415 1.00 37.00 269 GLN A C 1
ATOM 2170 O O . GLN A 1 269 ? 36.432 -2.845 -12.463 1.00 37.00 269 GLN A O 1
ATOM 2175 N N . LYS A 1 270 ? 34.430 -3.534 -13.237 1.00 41.22 270 LYS A N 1
ATOM 2176 C CA . LYS A 1 270 ? 34.912 -4.134 -14.464 1.00 41.22 270 LYS A CA 1
ATOM 2177 C C . LYS A 1 270 ? 35.216 -2.911 -15.261 1.00 41.22 270 LYS A C 1
ATOM 2179 O O . LYS A 1 270 ? 34.315 -2.254 -15.781 1.00 41.22 270 LYS A O 1
ATOM 2184 N N . SER A 1 271 ? 36.465 -2.495 -15.123 1.00 43.47 271 SER A N 1
ATOM 2185 C CA . SER A 1 271 ? 36.831 -1.145 -15.416 1.00 43.47 271 SER A CA 1
ATOM 2186 C C . SER A 1 271 ? 36.521 -0.999 -16.892 1.00 43.47 271 SER A C 1
ATOM 2188 O O . SER A 1 271 ? 37.047 -1.715 -17.752 1.00 43.47 271 SER A O 1
ATOM 2190 N N . PHE A 1 272 ? 35.594 -0.094 -17.197 1.00 46.06 272 PHE A N 1
ATOM 2191 C CA . PHE A 1 272 ? 35.314 0.232 -18.580 1.00 46.06 272 PHE A CA 1
ATOM 2192 C C . PHE A 1 272 ? 36.597 0.731 -19.262 1.00 46.06 272 PHE A C 1
ATOM 2194 O O . PHE A 1 272 ? 36.611 0.839 -20.470 1.00 46.06 272 PHE A O 1
ATOM 2201 N N . THR A 1 273 ? 37.705 0.955 -18.545 1.00 45.19 273 THR A N 1
ATOM 2202 C CA . THR A 1 273 ? 39.052 1.145 -19.086 1.00 45.19 273 THR A CA 1
ATOM 2203 C C . THR A 1 273 ? 39.471 0.064 -20.083 1.00 45.19 273 THR A C 1
ATOM 2205 O O . THR A 1 273 ? 40.178 0.406 -21.019 1.00 45.19 273 THR A O 1
ATOM 2208 N N . ALA A 1 274 ? 39.035 -1.197 -19.972 1.00 51.88 274 ALA A N 1
ATOM 2209 C CA . ALA A 1 274 ? 39.355 -2.204 -20.994 1.00 51.88 274 ALA A CA 1
ATOM 2210 C C . ALA A 1 274 ? 38.575 -1.974 -22.307 1.00 51.88 274 ALA A C 1
ATOM 2212 O O . ALA A 1 274 ? 39.165 -1.995 -23.387 1.00 51.88 274 ALA A O 1
ATOM 2213 N N . LEU A 1 275 ? 37.272 -1.678 -22.221 1.00 48.44 275 LEU A N 1
ATOM 2214 C CA . LEU A 1 275 ? 36.417 -1.401 -23.386 1.00 48.44 275 LEU A CA 1
ATOM 2215 C C . LEU A 1 275 ? 36.683 -0.004 -23.984 1.00 48.44 275 LEU A C 1
ATOM 2217 O O . LEU A 1 275 ? 36.790 0.138 -25.200 1.00 48.44 275 LEU A O 1
ATOM 2221 N N . PHE A 1 276 ? 36.907 1.007 -23.143 1.00 50.91 276 PHE A N 1
ATOM 2222 C CA . PHE A 1 276 ? 37.297 2.359 -23.534 1.00 50.91 276 PHE A CA 1
ATOM 2223 C C . PHE A 1 276 ? 38.737 2.429 -24.045 1.00 50.91 276 PHE A C 1
ATOM 2225 O O . PHE A 1 276 ? 38.964 3.197 -24.966 1.00 50.91 276 PHE A O 1
ATOM 2232 N N . ASN A 1 277 ? 39.709 1.637 -23.564 1.00 54.97 277 ASN A N 1
ATOM 2233 C CA . ASN A 1 277 ? 41.058 1.653 -24.161 1.00 54.97 277 ASN A CA 1
ATOM 2234 C C . ASN A 1 277 ? 41.071 1.076 -25.577 1.00 54.97 277 ASN A C 1
ATOM 2236 O O . ASN A 1 277 ? 41.816 1.574 -26.420 1.00 54.97 277 ASN A O 1
ATOM 2240 N N . VAL A 1 278 ? 40.245 0.066 -25.871 1.00 55.91 278 VAL A N 1
ATOM 2241 C CA . VAL A 1 278 ? 40.110 -0.452 -27.241 1.00 55.91 278 VAL A CA 1
ATOM 2242 C C . VAL A 1 278 ? 39.445 0.594 -28.137 1.00 55.91 278 VAL A C 1
ATOM 2244 O O . VAL A 1 278 ? 39.954 0.880 -29.220 1.00 55.91 278 VAL A O 1
ATOM 2247 N N . GLN A 1 279 ? 38.375 1.241 -27.663 1.00 48.41 279 GLN A N 1
ATOM 2248 C CA . GLN A 1 279 ? 37.672 2.279 -28.424 1.00 48.41 279 GLN A CA 1
ATOM 2249 C C . GLN A 1 279 ? 38.538 3.534 -28.637 1.00 48.41 279 GLN A C 1
ATOM 2251 O O . GLN A 1 279 ? 38.642 4.041 -29.753 1.00 48.41 279 GLN A O 1
ATOM 2256 N N . ASN A 1 280 ? 39.242 3.990 -27.600 1.00 53.91 280 ASN A N 1
ATOM 2257 C CA . ASN A 1 280 ? 40.118 5.159 -27.648 1.00 53.91 280 ASN A CA 1
ATOM 2258 C C . ASN A 1 280 ? 41.359 4.898 -28.525 1.00 53.91 280 ASN A C 1
ATOM 2260 O O . ASN A 1 280 ? 41.782 5.778 -29.269 1.00 53.91 280 ASN A O 1
ATOM 2264 N N . LYS A 1 281 ? 41.897 3.667 -28.551 1.00 69.75 281 LYS A N 1
ATOM 2265 C CA . LYS A 1 281 ? 42.999 3.284 -29.456 1.00 69.75 281 LYS A CA 1
ATOM 2266 C C . LYS A 1 281 ? 42.577 3.268 -30.930 1.00 69.75 281 LYS A C 1
ATOM 2268 O O . LYS A 1 281 ? 43.371 3.665 -31.786 1.00 69.75 281 LYS A O 1
ATOM 2273 N N . ILE A 1 282 ? 41.342 2.856 -31.232 1.00 73.62 282 ILE A N 1
ATOM 2274 C CA . ILE A 1 282 ? 40.778 2.924 -32.592 1.00 73.62 282 ILE A CA 1
ATOM 2275 C C . ILE A 1 282 ? 40.633 4.387 -33.032 1.00 73.62 282 ILE A C 1
ATOM 2277 O O . ILE A 1 282 ? 41.125 4.742 -34.103 1.00 73.62 282 ILE A O 1
ATOM 2281 N N . PHE A 1 283 ? 40.053 5.254 -32.192 1.00 71.44 283 PHE A N 1
ATOM 2282 C CA . PHE A 1 283 ? 39.925 6.683 -32.504 1.00 71.44 283 PHE A CA 1
ATOM 2283 C C . PHE A 1 283 ? 41.283 7.371 -32.681 1.00 71.44 283 PHE A C 1
ATOM 2285 O O . PHE A 1 283 ? 41.476 8.083 -33.665 1.00 71.44 283 PHE A O 1
ATOM 2292 N N . ILE A 1 284 ? 42.254 7.109 -31.799 1.00 75.94 284 ILE A N 1
ATOM 2293 C CA . ILE A 1 284 ? 43.612 7.668 -31.909 1.00 75.94 284 ILE A CA 1
ATOM 2294 C C . ILE A 1 284 ? 44.285 7.219 -33.209 1.00 75.94 284 ILE A C 1
ATOM 2296 O O . ILE A 1 284 ? 44.894 8.036 -33.894 1.00 75.94 284 ILE A O 1
ATOM 2300 N N . THR A 1 285 ? 44.142 5.947 -33.591 1.00 82.81 285 THR A N 1
ATOM 2301 C CA . THR A 1 285 ? 44.730 5.423 -34.834 1.00 82.81 285 THR A CA 1
ATOM 2302 C C . THR A 1 285 ? 44.096 6.083 -36.063 1.00 82.81 285 THR A C 1
ATOM 2304 O O . THR A 1 285 ? 44.804 6.451 -37.000 1.00 82.81 285 THR A O 1
ATOM 2307 N N . PHE A 1 286 ? 42.779 6.303 -36.044 1.00 84.94 286 PHE A N 1
ATOM 2308 C CA . PHE A 1 286 ? 42.058 6.974 -37.127 1.00 84.94 286 PHE A CA 1
ATOM 2309 C C . PHE A 1 286 ? 42.449 8.456 -37.268 1.00 84.94 286 PHE A C 1
ATOM 2311 O O . PHE A 1 286 ? 42.672 8.941 -38.380 1.00 84.94 286 PHE A O 1
ATOM 2318 N N . ILE A 1 287 ? 42.601 9.165 -36.143 1.00 83.81 287 ILE A N 1
ATOM 2319 C CA . ILE A 1 287 ? 43.067 10.561 -36.100 1.00 83.81 287 ILE A CA 1
ATOM 2320 C C . ILE A 1 287 ? 44.517 10.665 -36.595 1.00 83.81 287 ILE A C 1
ATOM 2322 O O . ILE A 1 287 ? 44.850 11.566 -37.364 1.00 83.81 287 ILE A O 1
ATOM 2326 N N . LEU A 1 288 ? 45.386 9.724 -36.212 1.00 88.25 288 LEU A N 1
ATOM 2327 C CA . LEU A 1 288 ? 46.780 9.726 -36.656 1.00 88.25 288 LEU A CA 1
ATOM 2328 C C . LEU A 1 288 ? 46.881 9.492 -38.170 1.00 88.25 288 LEU A C 1
ATOM 2330 O O . LEU A 1 288 ? 47.626 10.182 -38.862 1.00 88.25 288 LEU A O 1
ATOM 2334 N N . MET A 1 289 ? 46.091 8.552 -38.698 1.00 90.06 289 MET A N 1
ATOM 2335 C CA . MET A 1 289 ? 46.061 8.242 -40.127 1.00 90.06 289 MET A CA 1
ATOM 2336 C C . MET A 1 289 ? 45.535 9.426 -40.957 1.00 90.06 289 MET A C 1
ATOM 2338 O O . MET A 1 289 ? 46.104 9.750 -42.000 1.00 90.06 289 MET A O 1
ATOM 2342 N N . THR A 1 290 ? 44.502 10.124 -40.470 1.00 89.44 290 THR A N 1
ATOM 2343 C CA . THR A 1 290 ? 43.981 11.338 -41.125 1.00 89.44 290 THR A CA 1
ATOM 2344 C C . THR A 1 290 ? 44.973 12.499 -41.063 1.00 89.44 290 THR A C 1
ATOM 2346 O O . THR A 1 290 ? 45.172 13.165 -42.078 1.00 89.44 290 THR A O 1
ATOM 2349 N N . LEU A 1 291 ? 45.672 12.707 -39.942 1.00 90.44 291 LEU A N 1
ATOM 2350 C CA . LEU A 1 291 ? 46.737 13.716 -39.836 1.00 90.44 291 LEU A CA 1
ATOM 2351 C C . LEU A 1 291 ? 47.902 13.451 -40.795 1.00 90.44 291 LEU A C 1
ATOM 2353 O O . LEU A 1 291 ? 48.395 14.384 -41.427 1.00 90.44 291 LEU A O 1
ATOM 2357 N N . ILE A 1 292 ? 48.318 12.191 -40.952 1.00 93.12 292 ILE A N 1
ATOM 2358 C CA . ILE A 1 292 ? 49.364 11.814 -41.912 1.00 93.12 292 ILE A CA 1
ATOM 2359 C C . ILE A 1 292 ? 48.900 12.089 -43.346 1.00 93.12 292 ILE A C 1
ATOM 2361 O O . ILE A 1 292 ? 49.646 12.686 -44.122 1.00 93.12 292 ILE A O 1
ATOM 2365 N N . ALA A 1 293 ? 47.665 11.718 -43.694 1.00 92.25 293 ALA A N 1
ATOM 2366 C CA . ALA A 1 293 ? 47.106 12.002 -45.015 1.00 92.25 293 ALA A CA 1
ATOM 2367 C C . ALA A 1 293 ? 47.068 13.514 -45.302 1.00 92.25 293 ALA A C 1
ATOM 2369 O O . ALA A 1 293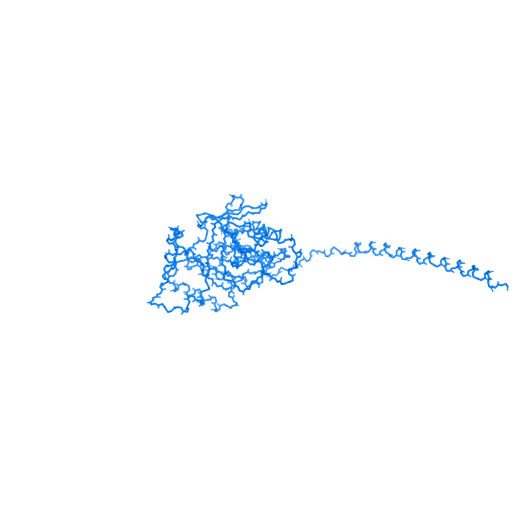 ? 47.526 13.954 -46.358 1.00 92.25 293 ALA A O 1
ATOM 2370 N N . PHE A 1 294 ? 46.610 14.325 -44.342 1.00 91.38 294 PHE A N 1
ATOM 2371 C CA . PHE A 1 294 ? 46.639 15.786 -44.448 1.00 91.38 294 PHE A CA 1
ATOM 2372 C C . PHE A 1 294 ? 48.062 16.333 -44.590 1.00 91.38 294 PHE A C 1
ATOM 2374 O O . PHE A 1 294 ? 48.302 17.192 -45.438 1.00 91.38 294 PHE A O 1
ATOM 2381 N N . GLY A 1 295 ? 49.021 15.813 -43.822 1.00 90.44 295 GLY A N 1
ATOM 2382 C CA . GLY A 1 295 ? 50.430 16.190 -43.932 1.00 90.44 295 GLY A CA 1
ATOM 2383 C C . GLY A 1 295 ? 51.001 15.913 -45.325 1.00 90.44 295 GLY A C 1
ATOM 2384 O O . GLY A 1 295 ? 51.653 16.778 -45.909 1.00 90.44 295 GLY A O 1
ATOM 2385 N N . ILE A 1 296 ? 50.694 14.749 -45.904 1.00 91.19 296 ILE A N 1
ATOM 2386 C CA . ILE A 1 296 ? 51.101 14.393 -47.272 1.00 91.19 296 ILE A CA 1
ATOM 2387 C C . ILE A 1 296 ? 50.477 15.355 -48.289 1.00 91.19 296 ILE A C 1
ATOM 2389 O O . ILE A 1 296 ? 51.187 15.862 -49.160 1.00 91.19 296 ILE A O 1
ATOM 2393 N N . PHE A 1 297 ? 49.183 15.667 -48.161 1.00 90.69 297 PHE A N 1
ATOM 2394 C CA . PHE A 1 297 ? 48.523 16.634 -49.040 1.00 90.69 297 PHE A CA 1
ATOM 2395 C C . PHE A 1 297 ? 49.135 18.031 -48.940 1.00 90.69 297 PHE A C 1
ATOM 2397 O O . PHE A 1 297 ? 49.336 18.677 -49.968 1.00 90.69 297 PHE A O 1
ATOM 2404 N N . ILE A 1 298 ? 49.495 18.480 -47.737 1.00 89.06 298 ILE A N 1
ATOM 2405 C CA . ILE A 1 298 ? 50.168 19.767 -47.533 1.00 89.06 298 ILE A CA 1
ATOM 2406 C C . ILE A 1 298 ? 51.556 19.760 -48.179 1.00 89.06 298 ILE A C 1
ATOM 2408 O O . ILE A 1 298 ? 51.908 20.722 -48.856 1.00 89.06 298 ILE A O 1
ATOM 2412 N N . ILE A 1 299 ? 52.335 18.683 -48.042 1.00 88.81 299 ILE A N 1
ATOM 2413 C CA . ILE A 1 299 ? 53.671 18.580 -48.652 1.00 88.81 299 ILE A CA 1
ATOM 2414 C C . ILE A 1 299 ? 53.576 18.573 -50.181 1.00 88.81 299 ILE A C 1
ATOM 2416 O O . ILE A 1 299 ? 54.320 19.295 -50.847 1.00 88.81 299 ILE A O 1
ATOM 2420 N N . ILE A 1 300 ? 52.655 17.792 -50.751 1.00 86.50 300 ILE A N 1
ATOM 2421 C CA . ILE A 1 300 ? 52.424 17.752 -52.201 1.00 86.50 300 ILE A CA 1
ATOM 2422 C C . ILE A 1 300 ? 51.944 19.120 -52.693 1.00 86.50 300 ILE A C 1
ATOM 2424 O O . ILE A 1 300 ? 52.492 19.644 -53.664 1.00 86.50 300 ILE A O 1
ATOM 2428 N N . GLY A 1 301 ? 50.981 19.726 -51.997 1.00 83.12 301 GLY A N 1
ATOM 2429 C CA . GLY A 1 301 ? 50.467 21.059 -52.294 1.00 83.12 301 GLY A CA 1
ATOM 2430 C C . GLY A 1 301 ? 51.565 22.117 -52.246 1.00 83.12 301 GLY A C 1
A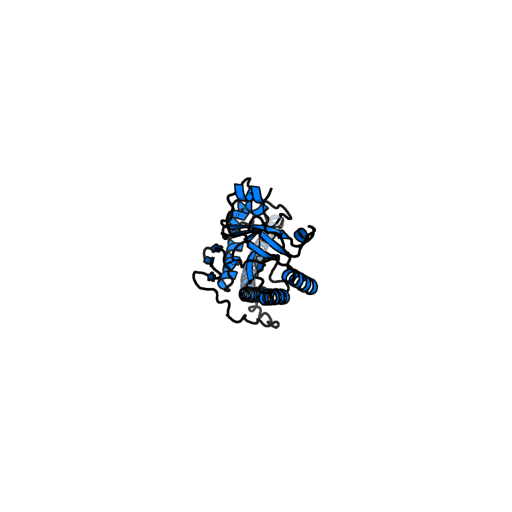TOM 2431 O O . GLY A 1 301 ? 51.711 22.889 -53.189 1.00 83.12 301 GLY A O 1
ATOM 2432 N N . HIS A 1 302 ? 52.411 22.100 -51.216 1.00 79.62 302 HIS A N 1
ATOM 2433 C CA . HIS A 1 302 ? 53.540 23.016 -51.083 1.00 79.62 302 HIS A CA 1
ATOM 2434 C C . HIS A 1 302 ? 54.583 22.806 -52.189 1.00 79.62 302 HIS A C 1
ATOM 2436 O O . HIS A 1 302 ? 55.074 23.773 -52.773 1.00 79.62 302 HIS A O 1
ATOM 2442 N N . ARG A 1 303 ? 54.892 21.551 -52.543 1.00 79.06 303 ARG A N 1
ATOM 2443 C CA . ARG A 1 303 ? 55.851 21.225 -53.610 1.00 79.06 303 ARG A CA 1
ATOM 2444 C C . ARG A 1 303 ? 55.332 21.643 -54.987 1.00 79.06 303 ARG A C 1
ATOM 2446 O O . ARG A 1 303 ? 56.107 22.172 -55.780 1.00 79.06 303 ARG A O 1
ATOM 2453 N N . LEU A 1 304 ? 54.037 21.460 -55.257 1.00 77.81 304 LEU A N 1
ATOM 2454 C CA . LEU A 1 304 ? 53.371 21.921 -56.481 1.00 77.81 304 LEU A CA 1
ATOM 2455 C C . LEU A 1 304 ? 53.270 23.449 -56.540 1.00 77.81 304 LEU A C 1
ATOM 2457 O O . LEU A 1 304 ? 53.555 24.035 -57.582 1.00 77.81 304 LEU A O 1
ATOM 2461 N N . TYR A 1 305 ? 52.937 24.097 -55.422 1.00 76.69 305 TYR A N 1
ATOM 2462 C CA . TYR A 1 305 ? 52.895 25.554 -55.307 1.00 76.69 305 TYR A CA 1
ATOM 2463 C C . TYR A 1 305 ? 54.273 26.165 -55.580 1.00 76.69 305 TYR A C 1
ATOM 2465 O O . TYR A 1 305 ? 54.407 27.067 -56.405 1.00 76.69 305 TYR A O 1
ATOM 2473 N N . LYS A 1 306 ? 55.330 25.600 -54.983 1.00 70.88 306 LYS A N 1
ATOM 2474 C CA . LYS A 1 306 ? 56.708 26.045 -55.213 1.00 70.88 306 LYS A CA 1
ATOM 2475 C C . LYS A 1 306 ? 57.138 25.852 -56.673 1.00 70.88 306 LYS A C 1
ATOM 2477 O O . LYS A 1 306 ? 57.736 26.754 -57.237 1.00 70.88 306 LYS A O 1
ATOM 2482 N N . ARG A 1 307 ? 56.757 24.741 -57.321 1.00 70.94 307 ARG A N 1
ATOM 2483 C CA . ARG A 1 307 ? 57.034 24.486 -58.752 1.00 70.94 307 ARG A CA 1
ATOM 2484 C C . ARG A 1 307 ? 56.302 25.436 -59.709 1.00 70.94 307 ARG A C 1
ATOM 2486 O O . ARG A 1 307 ? 56.758 25.616 -60.832 1.00 70.94 307 ARG A O 1
ATOM 2493 N N . LYS A 1 308 ? 55.157 25.987 -59.295 1.00 66.62 308 LYS A N 1
ATOM 2494 C CA . LYS A 1 308 ? 54.316 26.863 -60.124 1.00 66.62 308 LYS A CA 1
ATOM 2495 C C . LYS A 1 308 ? 54.675 28.346 -59.987 1.00 66.62 308 LYS A C 1
ATOM 2497 O O . LYS A 1 308 ? 54.514 29.079 -60.956 1.00 66.62 308 LYS A O 1
ATOM 2502 N N . TYR A 1 309 ? 55.153 28.777 -58.817 1.00 67.62 309 TYR A N 1
ATOM 2503 C CA . TYR A 1 309 ? 55.356 30.200 -58.507 1.00 67.62 309 TYR A CA 1
ATOM 2504 C C . TYR A 1 309 ? 56.808 30.602 -58.215 1.00 67.62 309 TYR A C 1
ATOM 2506 O O . TYR A 1 309 ? 57.096 31.793 -58.200 1.00 67.62 309 TYR A O 1
ATOM 2514 N N . PHE A 1 310 ? 57.726 29.649 -58.037 1.00 60.16 310 PHE A N 1
ATOM 2515 C CA . PHE A 1 310 ? 59.164 29.917 -57.977 1.00 60.16 310 PHE A CA 1
ATOM 2516 C C . PHE A 1 310 ? 59.862 29.188 -59.131 1.00 60.16 310 PHE A C 1
ATOM 2518 O O . PHE A 1 310 ? 60.108 27.982 -59.063 1.00 60.16 310 PHE A O 1
ATOM 2525 N N . LYS A 1 311 ? 60.122 29.940 -60.204 1.00 52.34 311 LYS A N 1
ATOM 2526 C CA . LYS A 1 311 ? 61.183 29.652 -61.173 1.00 52.34 311 LYS A CA 1
ATOM 2527 C C . LYS A 1 311 ? 62.484 30.227 -60.632 1.00 52.34 311 LYS A C 1
ATOM 2529 O O . LYS A 1 311 ? 62.422 31.371 -60.132 1.00 52.34 311 LYS A O 1
#

Organism: NCBI:txid1464

pLDDT: mean 83.33, std 16.51, range [29.8, 98.5]

Radius of gyration: 28.74 Å; chains: 1; bounding box: 92×52×83 Å

Secondary structure (DSSP, 8-state):
-HHHHHHHTT--SPP-EEEEEEEE-TTS-HHHHHHHHHHHHHTT--EEEEEPP--S-TTSHHHHHHHHHHHHHHHTTEEEEEEPPP--TTS-TT-TTHHHHHHHHHHHHHHTT--EEEEEEEGGGGGBHHHHHHTGGGBSEEEEEPPSS---SSB-SSPPPPSEEEEEEEHHHHTTS--SSSSPPPPSS-EEEEEEPPSSHHHHHHHHHHHHHS-PPBPPGGGS-EEEE-SS-EEEEETTEEEETTEEP-SSSPP----TT----------THHHHHHHHHHHHHHHHHHHHHHHHHHHHHHHHHHHHH--